Protein AF-0000000086674683 (afdb_homodimer)

Solvent-accessible surface area (backbone atoms only — not comparable to full-atom values): 15488 Å² total; per-residue (Å²): 130,66,51,52,55,68,57,45,57,50,47,49,48,49,47,50,22,43,60,22,30,40,93,62,49,74,68,52,43,55,50,49,39,50,54,53,22,63,44,37,29,70,66,28,45,34,37,31,79,44,41,87,90,54,66,68,76,31,44,34,34,68,53,42,28,55,54,61,67,66,51,67,68,75,32,75,36,40,40,70,50,70,48,71,44,49,30,77,50,84,41,36,37,34,40,42,32,26,38,40,28,24,48,96,84,43,74,43,64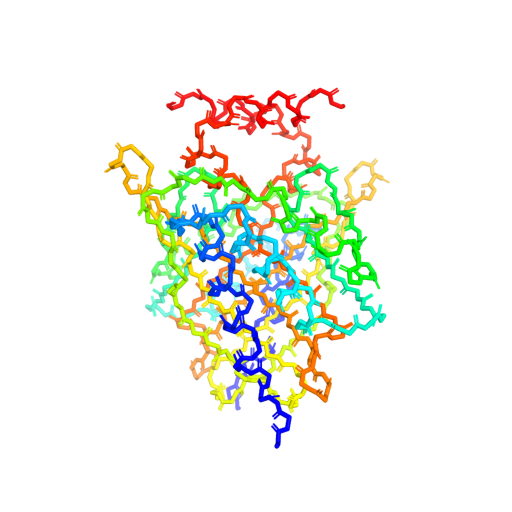,30,51,37,39,36,45,34,32,32,57,88,40,17,32,44,32,33,42,42,38,50,33,56,63,45,46,26,51,61,69,74,33,40,62,61,50,30,49,60,66,58,72,111,130,67,50,51,54,67,58,47,58,50,48,48,47,49,47,51,22,43,60,22,31,39,93,64,50,74,67,52,44,53,50,49,40,51,54,51,22,62,45,36,30,72,67,27,44,35,38,31,80,46,40,87,89,54,66,68,78,32,44,33,33,68,51,42,29,54,55,63,68,67,52,66,67,76,32,76,35,41,41,72,52,69,51,71,43,48,31,78,51,82,43,35,36,33,40,43,32,27,38,40,27,22,46,95,84,43,74,44,63,30,50,37,38,35,44,35,32,34,56,90,42,18,34,46,32,32,42,42,38,49,34,58,63,44,46,26,51,62,69,72,33,40,60,62,50,30,49,60,65,56,72,110

Secondary structure (DSSP, 8-state):
-PPPHHHHHHHHHHHHHHHHHS---HHHHHHHHHHHHTTB-SEEEEE-TT-TT----EEEHHHHHHHHHTS----SEEEEEEEEEEBSSTTEEEEEEEEEEEETTEEEEEEEEEEEEEETTEEEEEEEEE-HHHHHHHTT-HHHHHHHHH--/-PPPHHHHHHHHHHHHHHHHHS---HHHHHHHHHHHHTTB-SEEEEE-TT-TT----EEEHHHHHHHHHTS----SEEEEEEEEEEBSSTTEEEEEEEEEEEETTEEEEEEEEEEEEEETTEEEEEEEEE-HHHHHHHTT-HHHHHHHHH--

pLDDT: mean 95.68, std 5.22, range [59.53, 98.94]

Organism: NCBI:txid175570

Nearest PDB structures (foldseek):
  4j8t-assembly5_D-2  TM=8.341E-01  e=2.219E-06  Pseudomonas aeruginosa PAO1
  4j9a-assembly6_F  TM=7.757E-01  e=4.022E-06  Pseudomonas aeruginosa PAO1
  7f11-assembly1_B  TM=6.721E-01  e=6.580E-05  Aspergillus novofumigatus
  2bng-assembly1_B  TM=6.155E-01  e=5.187E-05  Mycobacterium tuberculosis H37Rv
  3dmc-assembly1_B  TM=5.875E-01  e=3.037E-05  Trichormus variabilis ATCC 29413

Radius of gyration: 19.88 Å; Cα contacts (8 Å, |Δi|>4): 624; chains: 2; bounding box: 47×60×45 Å

Sequence (304 aa):
MSRKPADVVRAVAAGVSNLVAGRLTAEQTEAQLDDLAALYAEHTDVRHPFAPLGDTPLRTRAELRRHFAGAPRGLDRFEPVGSVHETSDPEVVVFEFDYEGSAGGRPFTIPCVFVVRVRDGVIVESRDYTDHVAAARALGALGTLATALTAGMSRKPADVVRAVAAGVSNLVAGRLTAEQTEAQLDDLAALYAEHTDVRHPFAPLGDTPLRTRAELRRHFAGAPRGLDRFEPVGSVHETSDPEVVVFEFDYEGSAGGRPFTIPCVFVVRVRDGVIVESRDYTDHVAAARALGALGTLATALTAG

Structure (mmCIF, N/CA/C/O backbone):
data_AF-0000000086674683-model_v1
#
loop_
_entity.id
_entity.type
_entity.pdbx_description
1 polymer 'SnoaL-like domain-containing protein'
#
loop_
_atom_site.group_PDB
_atom_site.id
_atom_site.type_symbol
_atom_site.label_atom_id
_atom_site.label_alt_id
_atom_site.label_comp_id
_atom_site.label_asym_id
_atom_site.label_entity_id
_atom_site.label_seq_id
_atom_site.pdbx_PDB_ins_code
_atom_site.Cartn_x
_atom_site.Cartn_y
_atom_site.Cartn_z
_atom_site.occupancy
_atom_site.B_iso_or_equiv
_atom_site.auth_seq_id
_atom_site.auth_comp_id
_atom_site.auth_asym_id
_atom_site.auth_atom_id
_atom_site.pdbx_PDB_model_num
ATOM 1 N N . MET A 1 1 ? -21.812 15.453 17.062 1 60.41 1 MET A N 1
ATOM 2 C CA . MET A 1 1 ? -21.672 14.117 16.5 1 60.41 1 MET A CA 1
ATOM 3 C C . MET A 1 1 ? -20.234 13.852 16.078 1 60.41 1 MET A C 1
ATOM 5 O O . MET A 1 1 ? -19.547 14.742 15.578 1 60.41 1 MET A O 1
ATOM 9 N N . SER A 1 2 ? -19.766 12.641 16.578 1 81.56 2 SER A N 1
ATOM 10 C CA . SER A 1 2 ? -18.344 12.352 16.359 1 81.56 2 SER A CA 1
ATOM 11 C C . SER A 1 2 ? -18.031 12.273 14.867 1 81.56 2 SER A C 1
ATOM 13 O O . SER A 1 2 ? -18.906 11.969 14.055 1 81.56 2 SER A O 1
ATOM 15 N N . ARG A 1 3 ? -16.969 12.719 14.492 1 88.5 3 ARG A N 1
ATOM 16 C CA . ARG A 1 3 ? -16.531 12.711 13.102 1 88.5 3 ARG A CA 1
ATOM 17 C C . ARG A 1 3 ? -16.641 11.312 12.508 1 88.5 3 ARG A C 1
ATOM 19 O O . ARG A 1 3 ? -16.328 10.32 13.172 1 88.5 3 ARG A O 1
ATOM 26 N N . LYS A 1 4 ? -17.266 11.297 11.352 1 95 4 LYS A N 1
ATOM 27 C CA . LYS A 1 4 ? -17.281 10.047 10.602 1 95 4 LYS A CA 1
ATOM 28 C C . LYS A 1 4 ? -15.859 9.609 10.242 1 95 4 LYS A C 1
ATOM 30 O O . LYS A 1 4 ? -14.984 10.445 9.992 1 95 4 LYS A O 1
ATOM 35 N N . PRO A 1 5 ? -15.641 8.281 10.234 1 98.12 5 PRO A N 1
ATOM 36 C CA . PRO A 1 5 ? -14.305 7.77 9.938 1 98.12 5 PRO A CA 1
ATOM 37 C C . PRO A 1 5 ? -13.734 8.328 8.633 1 98.12 5 PRO A C 1
ATOM 39 O O . PRO A 1 5 ? -12.562 8.711 8.578 1 98.12 5 PRO A O 1
ATOM 42 N N . ALA A 1 6 ? -14.539 8.445 7.602 1 97.88 6 ALA A N 1
ATOM 43 C CA . ALA A 1 6 ? -14.07 8.961 6.316 1 97.88 6 ALA A CA 1
ATOM 44 C C . ALA A 1 6 ? -13.578 10.391 6.445 1 97.88 6 ALA A C 1
ATOM 46 O O . ALA A 1 6 ? -12.555 10.758 5.855 1 97.88 6 ALA A O 1
ATOM 47 N N . ASP A 1 7 ? -14.25 11.172 7.203 1 97.88 7 ASP A N 1
ATOM 48 C CA . ASP A 1 7 ? -13.859 12.562 7.398 1 97.88 7 ASP A CA 1
ATOM 49 C C . ASP A 1 7 ? -12.555 12.664 8.18 1 97.88 7 ASP A C 1
ATOM 51 O O . ASP A 1 7 ? -11.734 13.547 7.914 1 97.88 7 ASP A O 1
ATOM 55 N N . VAL A 1 8 ? -12.406 11.758 9.141 1 98.56 8 VAL A N 1
ATOM 56 C CA . VAL A 1 8 ? -11.211 11.773 9.977 1 98.56 8 VAL A CA 1
ATOM 57 C C . VAL A 1 8 ? -9.977 11.484 9.125 1 98.56 8 VAL A C 1
ATOM 59 O O . VAL A 1 8 ? -8.977 12.203 9.203 1 98.56 8 VAL A O 1
ATOM 62 N N . VAL A 1 9 ? -10.016 10.484 8.258 1 98.56 9 VAL A N 1
ATOM 63 C CA . VAL A 1 9 ? -8.844 10.109 7.477 1 98.56 9 VAL A CA 1
ATOM 64 C C . VAL A 1 9 ? -8.547 11.18 6.434 1 98.56 9 VAL A C 1
ATOM 66 O O . VAL A 1 9 ? -7.383 11.453 6.133 1 98.56 9 VAL A O 1
ATOM 69 N N . ARG A 1 10 ? -9.578 11.812 5.867 1 98.44 10 ARG A N 1
ATOM 70 C CA . ARG A 1 10 ? -9.359 12.922 4.941 1 98.44 10 ARG A CA 1
ATOM 71 C C . ARG A 1 10 ? -8.703 14.102 5.641 1 98.44 10 ARG A C 1
ATOM 73 O O . ARG A 1 10 ? -7.867 14.797 5.051 1 98.44 10 ARG A O 1
ATOM 80 N N . ALA A 1 11 ? -9.086 14.336 6.887 1 98.5 11 ALA A N 1
ATOM 81 C CA . ALA A 1 11 ? -8.523 15.438 7.664 1 98.5 11 ALA A CA 1
ATOM 82 C C . ALA A 1 11 ? -7.035 15.211 7.922 1 98.5 11 ALA A C 1
ATOM 84 O O . ALA A 1 11 ? -6.25 16.172 7.934 1 98.5 11 ALA A O 1
ATOM 85 N N . VAL A 1 12 ? -6.637 13.961 8.148 1 98.69 12 VAL A N 1
ATOM 86 C CA . VAL A 1 12 ? -5.223 13.664 8.344 1 98.69 12 VAL A CA 1
ATOM 87 C C . VAL A 1 12 ? -4.434 14.055 7.094 1 98.69 12 VAL A C 1
ATOM 89 O O . VAL A 1 12 ? -3.459 14.805 7.176 1 98.69 12 VAL A O 1
ATOM 92 N N . ALA A 1 13 ? -4.863 13.539 5.941 1 98.31 13 ALA A N 1
ATOM 93 C CA . ALA A 1 13 ? -4.148 13.797 4.695 1 98.31 13 ALA A CA 1
ATOM 94 C C . ALA A 1 13 ? -4.137 15.281 4.363 1 98.31 13 ALA A C 1
ATOM 96 O O . ALA A 1 13 ? -3.131 15.812 3.885 1 98.31 13 ALA A O 1
ATOM 97 N N . ALA A 1 14 ? -5.27 15.953 4.617 1 97.62 14 ALA A N 1
ATOM 98 C CA . ALA A 1 14 ? -5.359 17.391 4.379 1 97.62 14 ALA A CA 1
ATOM 99 C C . ALA A 1 14 ? -4.418 18.156 5.301 1 97.62 14 ALA A C 1
ATOM 101 O O . ALA A 1 14 ? -3.785 19.125 4.883 1 97.62 14 ALA A O 1
ATOM 102 N N . GLY A 1 15 ? -4.41 17.75 6.562 1 97.88 15 GLY A N 1
ATOM 103 C CA . GLY A 1 15 ? -3.508 18.391 7.508 1 97.88 15 GLY A CA 1
ATOM 104 C C . GLY A 1 15 ? -2.047 18.25 7.125 1 97.88 15 GLY A C 1
ATOM 105 O O . GLY A 1 15 ? -1.272 19.203 7.246 1 97.88 15 GLY A O 1
ATOM 106 N N . VAL A 1 16 ? -1.669 17.078 6.684 1 97.81 16 VAL A N 1
ATOM 107 C CA . VAL A 1 16 ? -0.306 16.844 6.215 1 97.81 16 VAL A CA 1
ATOM 108 C C . VAL A 1 16 ? -0.021 17.719 4.996 1 97.81 16 VAL A C 1
ATOM 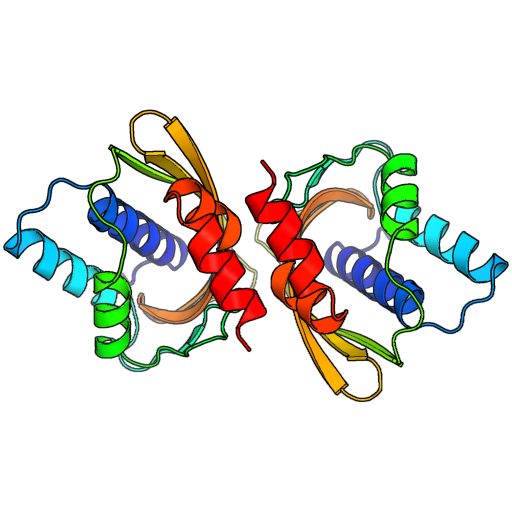110 O O . VAL A 1 16 ? 1.054 18.312 4.887 1 97.81 16 VAL A O 1
ATOM 113 N N . SER A 1 17 ? -0.958 17.766 4.086 1 96.94 17 SER A N 1
ATOM 114 C CA . SER A 1 17 ? -0.822 18.625 2.914 1 96.94 17 SER A CA 1
ATOM 115 C C . SER A 1 17 ? -0.555 20.062 3.318 1 96.94 17 SER A C 1
ATOM 117 O O . SER A 1 17 ? 0.342 20.719 2.771 1 96.94 17 SER A O 1
ATOM 119 N N . ASN A 1 18 ? -1.333 20.547 4.293 1 96.06 18 ASN A N 1
ATOM 120 C CA . ASN A 1 18 ? -1.159 21.922 4.777 1 96.06 18 ASN A CA 1
ATOM 121 C C . ASN A 1 18 ? 0.232 22.125 5.367 1 96.06 18 ASN A C 1
ATOM 123 O O . ASN A 1 18 ? 0.858 23.172 5.137 1 96.06 18 ASN A O 1
ATOM 127 N N . LEU A 1 19 ? 0.707 21.156 6.113 1 95.69 19 LEU A N 1
ATOM 128 C CA . LEU A 1 19 ? 2.031 21.234 6.715 1 95.69 19 LEU A CA 1
ATOM 129 C C . LEU A 1 19 ? 3.115 21.297 5.645 1 95.69 19 LEU A C 1
ATOM 131 O O . LEU A 1 19 ? 4.07 22.062 5.77 1 95.69 19 LEU A O 1
ATOM 135 N N . VAL A 1 20 ? 2.953 20.5 4.625 1 95.19 20 VAL A N 1
ATOM 136 C CA . VAL A 1 20 ? 3.998 20.281 3.631 1 95.19 20 VAL A CA 1
ATOM 137 C C . VAL A 1 20 ? 3.992 21.406 2.605 1 95.19 20 VAL A C 1
ATOM 139 O O . VAL A 1 20 ? 5.051 21.922 2.23 1 95.19 20 VAL A O 1
ATOM 142 N N . ALA A 1 21 ? 2.875 21.859 2.119 1 91.44 21 ALA A N 1
ATOM 143 C CA . ALA A 1 21 ? 2.785 22.828 1.03 1 91.44 21 ALA A CA 1
ATOM 144 C C . ALA A 1 21 ? 2.203 24.156 1.519 1 91.44 21 ALA A C 1
ATOM 146 O O . ALA A 1 21 ? 2.172 25.125 0.775 1 91.44 21 ALA A O 1
ATOM 147 N N . GLY A 1 22 ? 1.652 24.172 2.736 1 86.31 22 GLY A N 1
ATOM 148 C CA . GLY A 1 22 ? 1.075 25.406 3.23 1 86.31 22 GLY A CA 1
ATOM 149 C C . GLY A 1 22 ? 2.117 26.453 3.576 1 86.31 22 GLY A C 1
ATOM 150 O O . GLY A 1 22 ? 3.293 26.141 3.756 1 86.31 22 GLY A O 1
ATOM 151 N N . ARG A 1 23 ? 1.697 27.703 3.473 1 90 23 ARG A N 1
ATOM 152 C CA . ARG A 1 23 ? 2.518 28.812 3.928 1 90 23 ARG A CA 1
ATOM 153 C C . ARG A 1 23 ? 2.166 29.203 5.359 1 90 23 ARG A C 1
ATOM 155 O O . ARG A 1 23 ? 1.556 30.25 5.594 1 90 23 ARG A O 1
ATOM 162 N N . LEU A 1 24 ? 2.668 28.344 6.27 1 94.44 24 LEU A N 1
ATOM 163 C CA . LEU A 1 24 ? 2.312 28.516 7.672 1 94.44 24 LEU A CA 1
ATOM 164 C C . LEU A 1 24 ? 3.408 29.266 8.422 1 94.44 24 LEU A C 1
ATOM 166 O O . LEU A 1 24 ? 4.598 29.047 8.172 1 94.44 24 LEU A O 1
ATOM 170 N N . THR A 1 25 ? 2.955 30.141 9.281 1 95.81 25 THR A N 1
ATOM 171 C CA . THR A 1 25 ? 3.885 30.688 10.258 1 95.81 25 THR A CA 1
ATOM 172 C C . THR A 1 25 ? 4.301 29.625 11.273 1 95.81 25 THR A C 1
ATOM 174 O O . THR A 1 25 ? 3.711 28.547 11.32 1 95.81 25 THR A O 1
ATOM 177 N N . ALA A 1 26 ? 5.293 30 12.102 1 95.38 26 ALA A N 1
ATOM 178 C CA . ALA A 1 26 ? 5.723 29.078 13.148 1 95.38 26 ALA A CA 1
ATOM 179 C C . ALA A 1 26 ? 4.57 28.734 14.086 1 95.38 26 ALA A C 1
ATOM 181 O O . ALA A 1 26 ? 4.387 27.578 14.461 1 95.38 26 ALA A O 1
ATOM 182 N N . GLU A 1 27 ? 3.82 29.75 14.359 1 97.12 27 GLU A N 1
ATOM 183 C CA . GLU A 1 27 ? 2.688 29.547 15.266 1 97.12 27 GLU A CA 1
ATOM 184 C C . GLU A 1 27 ? 1.617 28.672 14.625 1 97.12 27 GLU A C 1
ATOM 186 O O . GLU A 1 27 ? 1.062 27.781 15.281 1 97.12 27 GLU A O 1
ATOM 191 N N . GLN A 1 28 ? 1.368 28.953 13.383 1 96.81 28 GLN A N 1
ATOM 192 C CA . GLN A 1 28 ? 0.376 28.172 12.656 1 96.81 28 GLN A CA 1
ATOM 193 C C . GLN A 1 28 ? 0.84 26.719 12.484 1 96.81 28 GLN A C 1
ATOM 195 O O . GLN A 1 28 ? 0.026 25.797 12.5 1 96.81 28 GLN A O 1
ATOM 200 N N . THR A 1 29 ? 2.119 26.547 12.305 1 97.19 29 THR A N 1
ATOM 201 C CA . THR A 1 29 ? 2.693 25.203 12.203 1 97.19 29 THR A CA 1
ATOM 202 C C . THR A 1 29 ? 2.469 24.422 13.492 1 97.19 29 THR A C 1
ATOM 204 O O . THR A 1 29 ? 2.016 23.281 13.453 1 97.19 29 THR A O 1
ATOM 207 N N . GLU A 1 30 ? 2.727 25.047 14.633 1 97.69 30 GLU A N 1
ATOM 208 C CA . GLU A 1 30 ? 2.523 24.391 15.922 1 97.69 30 GLU A CA 1
ATOM 209 C C . GLU A 1 30 ? 1.061 24.016 16.125 1 97.69 30 GLU A C 1
ATOM 211 O O . GLU A 1 30 ? 0.76 22.906 16.578 1 97.69 30 GLU A O 1
ATOM 216 N N . ALA A 1 31 ? 0.215 24.875 15.727 1 98.25 31 ALA A N 1
ATOM 217 C CA . ALA A 1 31 ? -1.215 24.594 15.844 1 98.25 31 ALA A CA 1
ATOM 218 C C . ALA A 1 31 ? -1.633 23.438 14.961 1 98.25 31 ALA A C 1
ATOM 220 O O . ALA A 1 31 ? -2.43 22.578 15.367 1 98.25 31 ALA A O 1
ATOM 221 N N . GLN A 1 32 ? -1.073 23.484 13.742 1 97.94 32 GLN A N 1
ATOM 222 C CA . GLN A 1 32 ? -1.378 22.406 12.805 1 97.94 32 GLN A CA 1
ATOM 223 C C . GLN A 1 32 ? -0.885 21.062 13.328 1 97.94 32 GLN A C 1
ATOM 225 O O . GLN A 1 32 ? -1.563 20.047 13.172 1 97.94 32 GLN A O 1
ATOM 230 N N . LEU A 1 33 ? 0.268 21.047 13.906 1 98.62 33 LEU A N 1
ATOM 231 C CA . LEU A 1 33 ? 0.808 19.828 14.484 1 98.62 33 LEU A CA 1
ATOM 232 C C . LEU A 1 33 ? -0.09 19.312 15.609 1 98.62 33 LEU A C 1
ATOM 234 O O . LEU A 1 33 ? -0.351 18.109 15.703 1 98.62 33 LEU A O 1
ATOM 238 N N . ASP A 1 34 ? -0.608 20.203 16.438 1 98.62 34 ASP A N 1
ATOM 239 C CA . ASP A 1 34 ? -1.521 19.828 17.516 1 98.62 34 ASP A CA 1
ATOM 240 C C . ASP A 1 34 ? -2.828 19.266 16.969 1 98.62 34 ASP A C 1
ATOM 242 O O . ASP A 1 34 ? -3.35 18.266 17.469 1 98.62 34 ASP A O 1
ATOM 246 N N . ASP A 1 35 ? -3.342 19.953 15.961 1 98.38 35 ASP A N 1
ATOM 247 C CA . ASP A 1 35 ? -4.586 19.516 15.336 1 98.38 35 ASP A CA 1
ATOM 248 C C . ASP A 1 35 ? -4.445 18.109 14.766 1 98.38 35 ASP A C 1
ATOM 250 O O . ASP A 1 35 ? -5.344 17.281 14.922 1 98.38 35 ASP A O 1
ATOM 254 N N . LEU A 1 36 ? -3.363 17.844 14.086 1 98.69 36 LEU A N 1
ATOM 255 C CA . LEU A 1 36 ? -3.123 16.531 13.508 1 98.69 36 LEU A CA 1
ATOM 256 C C . LEU A 1 36 ? -3.031 15.469 14.602 1 98.69 36 LEU A C 1
ATOM 258 O O . LEU A 1 36 ? -3.66 14.414 14.5 1 98.69 36 LEU A O 1
ATOM 262 N N . ALA A 1 37 ? -2.262 15.75 15.609 1 98.75 37 ALA A N 1
ATOM 263 C CA . ALA A 1 37 ? -2.123 14.805 16.719 1 98.75 37 ALA A CA 1
ATOM 264 C C . ALA A 1 37 ? -3.475 14.523 17.359 1 98.75 37 ALA A C 1
ATOM 266 O O . ALA A 1 37 ? -3.75 13.391 17.766 1 98.75 37 ALA A O 1
ATOM 267 N N . ALA A 1 38 ? -4.34 15.477 17.422 1 98.44 38 ALA A N 1
ATOM 268 C CA . ALA A 1 38 ? -5.629 15.375 18.094 1 98.44 38 ALA A CA 1
ATOM 269 C C . ALA A 1 38 ? -6.594 14.492 17.312 1 98.44 38 ALA A C 1
ATOM 271 O O . ALA A 1 38 ? -7.645 14.102 17.828 1 98.44 38 ALA A O 1
ATOM 272 N N . LEU A 1 39 ? -6.332 14.172 16.078 1 98.69 39 LEU A N 1
ATOM 273 C CA . LEU A 1 39 ? -7.156 13.273 15.281 1 98.69 39 LEU A CA 1
ATOM 274 C C . LEU A 1 39 ? -6.969 11.828 15.734 1 98.69 39 LEU A C 1
ATOM 276 O O . LEU A 1 39 ? -7.734 10.945 15.352 1 98.69 39 LEU A O 1
ATOM 280 N N . TYR A 1 40 ? -5.98 11.586 16.547 1 98.81 40 TYR A N 1
ATOM 281 C CA . TYR A 1 40 ? -5.668 10.242 17.047 1 98.81 40 TYR A CA 1
ATOM 282 C C . TYR A 1 40 ? -6.055 10.102 18.516 1 98.81 40 TYR A C 1
ATOM 284 O O . TYR A 1 40 ? -6.086 11.086 19.25 1 98.81 40 TYR A O 1
ATOM 292 N N . ALA A 1 41 ? -6.344 8.859 18.922 1 98.62 41 ALA A N 1
ATOM 293 C CA . ALA A 1 41 ? -6.609 8.547 20.328 1 98.62 41 ALA A CA 1
ATOM 294 C C . ALA A 1 41 ? -5.359 8.742 21.188 1 98.62 41 ALA A C 1
ATOM 296 O O . ALA A 1 41 ? -4.238 8.695 20.672 1 98.62 41 ALA A O 1
ATOM 297 N N . GLU A 1 42 ? -5.543 8.945 22.453 1 97.75 42 GLU A N 1
ATOM 298 C CA . GLU A 1 42 ? -4.418 9.07 23.375 1 97.75 42 GLU A CA 1
ATOM 299 C C . GLU A 1 42 ? -3.531 7.832 23.344 1 97.75 42 GLU A C 1
ATOM 301 O O . GLU A 1 42 ? -2.307 7.934 23.438 1 97.75 42 GLU A O 1
ATOM 306 N N . HIS A 1 43 ? -4.223 6.723 23.328 1 97.25 43 HIS A N 1
ATOM 307 C CA . HIS A 1 43 ? -3.562 5.453 23.047 1 97.25 43 HIS A CA 1
ATOM 308 C C . HIS A 1 43 ? -3.934 4.93 21.672 1 97.25 43 HIS A C 1
ATOM 310 O O . HIS A 1 43 ? -5.102 4.641 21.406 1 97.25 43 HIS A O 1
ATOM 316 N N . THR A 1 44 ? -3.023 4.945 20.812 1 98.38 44 THR A N 1
ATOM 317 C CA . THR A 1 44 ? -3.24 4.531 19.438 1 98.38 44 THR A CA 1
ATOM 318 C C . THR A 1 44 ? -2.137 3.584 18.984 1 98.38 44 THR A C 1
ATOM 320 O O . THR A 1 44 ? -1.294 3.17 19.781 1 98.38 44 THR A O 1
ATOM 323 N N . ASP A 1 45 ? -2.221 3.006 17.828 1 98.75 45 ASP A N 1
ATOM 324 C CA . ASP A 1 45 ? -1.223 2.168 17.172 1 98.75 45 ASP A CA 1
ATOM 325 C C . ASP A 1 45 ? -1.137 2.484 15.68 1 98.75 45 ASP A C 1
ATOM 327 O O . ASP A 1 45 ? -1.916 1.957 14.883 1 98.75 45 ASP A O 1
ATOM 331 N N . VAL A 1 46 ? -0.205 3.324 15.359 1 98.69 46 VAL A N 1
ATOM 332 C CA . VAL A 1 46 ? -0.008 3.74 13.969 1 98.69 46 VAL A CA 1
ATOM 333 C C . VAL A 1 46 ? 1.275 3.123 13.422 1 98.69 46 VAL A C 1
ATOM 335 O O . VAL A 1 46 ? 2.346 3.27 14.016 1 98.69 46 VAL A O 1
ATOM 338 N N . ARG A 1 47 ? 1.096 2.445 12.32 1 98.56 47 ARG A N 1
ATOM 339 C CA . ARG A 1 47 ? 2.197 1.721 11.695 1 98.56 47 ARG A CA 1
ATOM 340 C C . ARG A 1 47 ? 2.447 2.221 10.273 1 98.56 47 ARG A C 1
ATOM 342 O O . ARG A 1 47 ? 1.535 2.732 9.625 1 98.56 47 ARG A O 1
ATOM 349 N N . HIS A 1 48 ? 3.703 2.137 9.844 1 98.06 48 HIS A N 1
ATOM 350 C CA . HIS A 1 48 ? 4.137 2.379 8.477 1 98.06 48 HIS A CA 1
ATOM 351 C C . HIS A 1 48 ? 4.82 1.148 7.887 1 98.06 48 HIS A C 1
ATOM 353 O O . HIS A 1 48 ? 6.047 1.12 7.754 1 98.06 48 HIS A O 1
ATOM 359 N N . PRO A 1 49 ? 3.994 0.237 7.406 1 97.44 49 PRO A N 1
ATOM 360 C CA . PRO A 1 49 ? 4.527 -1.091 7.09 1 97.44 49 PRO A CA 1
ATOM 361 C C . PRO A 1 49 ? 5.562 -1.059 5.965 1 97.44 49 PRO A C 1
ATOM 363 O O . PRO A 1 49 ? 6.426 -1.937 5.895 1 97.44 49 PRO A O 1
ATOM 366 N N . PHE A 1 50 ? 5.555 -0.026 5.113 1 97.56 50 PHE A N 1
ATOM 367 C CA . PHE A 1 50 ? 6.449 0.012 3.961 1 97.56 50 PHE A CA 1
ATOM 368 C C . PHE A 1 50 ? 7.691 0.836 4.266 1 97.56 50 PHE A C 1
ATOM 370 O O . PHE A 1 50 ? 8.508 1.089 3.379 1 97.56 50 PHE A O 1
ATOM 377 N N . ALA A 1 51 ? 7.84 1.25 5.516 1 96.06 51 ALA A N 1
ATOM 378 C CA . ALA A 1 51 ? 9.039 2.006 5.867 1 96.06 51 ALA A CA 1
ATOM 379 C C . ALA A 1 51 ? 10.297 1.208 5.555 1 96.06 51 ALA A C 1
ATOM 381 O O . ALA A 1 51 ? 10.492 0.112 6.09 1 96.06 51 ALA A O 1
ATOM 382 N N . PRO A 1 52 ? 11.172 1.781 4.754 1 93.25 52 PRO A N 1
ATOM 383 C CA . PRO A 1 52 ? 12.273 0.989 4.195 1 93.25 52 PRO A CA 1
ATOM 384 C C . PRO A 1 52 ? 13.258 0.521 5.262 1 93.25 52 PRO A C 1
ATOM 386 O O . PRO A 1 52 ? 13.906 -0.514 5.094 1 93.25 52 PRO A O 1
ATOM 389 N N . LEU A 1 53 ? 13.406 1.251 6.285 1 89.94 53 LEU A N 1
ATOM 390 C CA . LEU A 1 53 ? 14.398 0.897 7.301 1 89.94 53 LEU A CA 1
ATOM 391 C C . LEU A 1 53 ? 13.727 0.283 8.523 1 89.94 53 LEU A C 1
ATOM 393 O O . LEU A 1 53 ? 14.367 0.086 9.555 1 89.94 53 LEU A O 1
ATOM 397 N N . GLY A 1 54 ? 12.438 -0.036 8.367 1 89.12 54 GLY A N 1
ATOM 398 C CA . GLY A 1 54 ? 11.695 -0.671 9.445 1 89.12 54 GLY A CA 1
ATOM 399 C C . GLY A 1 54 ? 10.609 0.21 10.016 1 89.12 54 GLY A C 1
ATOM 400 O O . GLY A 1 54 ? 10.75 1.434 10.062 1 89.12 54 GLY A O 1
ATOM 401 N N . ASP A 1 55 ? 9.641 -0.483 10.5 1 87.56 55 ASP A N 1
ATOM 402 C CA . ASP A 1 55 ? 8.484 0.182 11.094 1 87.56 55 ASP A CA 1
ATOM 403 C C . ASP A 1 55 ? 8.789 0.658 12.516 1 87.56 55 ASP A C 1
ATOM 405 O O . ASP A 1 55 ? 9.484 -0.026 13.266 1 87.56 55 ASP A O 1
ATOM 409 N N . THR A 1 56 ? 8.391 1.933 12.852 1 89.19 56 THR A N 1
ATOM 410 C CA . THR A 1 56 ? 8.406 2.469 14.211 1 89.19 56 THR A CA 1
ATOM 411 C C . THR A 1 56 ? 6.992 2.779 14.688 1 89.19 56 THR A C 1
ATOM 413 O O . THR A 1 56 ? 6.438 3.83 14.359 1 89.19 56 THR A O 1
ATOM 416 N N . PRO A 1 57 ? 6.488 1.892 15.469 1 97.62 57 PRO A N 1
ATOM 417 C CA . PRO A 1 57 ? 5.117 2.109 15.93 1 97.62 57 PRO A CA 1
ATOM 418 C C . PRO A 1 57 ? 4.953 3.412 16.703 1 97.62 57 PRO A C 1
ATOM 420 O O . PRO A 1 57 ? 5.816 3.768 17.516 1 97.62 57 PRO A O 1
ATOM 423 N N . LEU A 1 58 ? 3.891 4.145 16.406 1 98.56 58 LEU A N 1
ATOM 424 C CA . LEU A 1 58 ? 3.484 5.336 17.141 1 98.56 58 LEU A CA 1
ATOM 425 C C . LEU A 1 58 ? 2.266 5.047 18.016 1 98.56 58 LEU A C 1
ATOM 427 O O . LEU A 1 58 ? 1.218 4.637 17.5 1 98.56 58 LEU A O 1
ATOM 431 N N . ARG A 1 59 ? 2.404 5.301 19.312 1 98.56 59 ARG A N 1
ATOM 432 C CA . ARG A 1 59 ? 1.381 4.793 20.219 1 98.56 59 ARG A CA 1
ATOM 433 C C . ARG A 1 59 ? 0.726 5.93 21 1 98.56 59 ARG A C 1
ATOM 435 O O . ARG A 1 59 ? -0.269 5.719 21.688 1 98.56 59 ARG A O 1
ATOM 442 N N . THR A 1 60 ? 1.303 7.133 20.875 1 98.12 60 THR A N 1
ATOM 443 C CA . THR A 1 60 ? 0.776 8.273 21.609 1 98.12 60 THR A CA 1
ATOM 444 C C . THR A 1 60 ? 0.64 9.492 20.703 1 98.12 60 THR A C 1
ATOM 446 O O . THR A 1 60 ? 1.276 9.555 19.641 1 98.12 60 THR A O 1
ATOM 449 N N . ARG A 1 61 ? -0.136 10.469 21.188 1 98.25 61 ARG A N 1
ATOM 450 C CA . ARG A 1 61 ? -0.282 11.719 20.453 1 98.25 61 ARG A CA 1
ATOM 451 C C . ARG A 1 61 ? 1.041 12.477 20.375 1 98.25 61 ARG A C 1
ATOM 453 O O . ARG A 1 61 ? 1.333 13.141 19.391 1 98.25 61 ARG A O 1
ATOM 460 N N . ALA A 1 62 ? 1.79 12.375 21.453 1 97.88 62 ALA A N 1
ATOM 461 C CA . ALA A 1 62 ? 3.096 13.023 21.453 1 97.88 62 ALA A CA 1
ATOM 462 C C . ALA A 1 62 ? 4.004 12.438 20.375 1 97.88 62 ALA A C 1
ATOM 464 O O . ALA A 1 62 ? 4.703 13.172 19.672 1 97.88 62 ALA A O 1
ATOM 465 N N . GLU A 1 63 ? 4.051 11.141 20.266 1 98.38 63 GLU A N 1
ATOM 466 C CA . GLU A 1 63 ? 4.832 10.484 19.234 1 98.38 63 GLU A CA 1
ATOM 467 C C . GLU A 1 63 ? 4.344 10.875 17.844 1 98.38 63 GLU A C 1
ATOM 469 O O . GLU A 1 63 ? 5.148 11.102 16.938 1 98.38 63 GLU A O 1
ATOM 474 N N . LEU A 1 64 ? 3.027 10.961 17.672 1 98.56 64 LEU A N 1
ATOM 475 C CA . LEU A 1 64 ? 2.453 11.359 16.391 1 98.56 64 LEU A CA 1
ATOM 476 C C . LEU A 1 64 ? 2.811 12.805 16.062 1 98.56 64 LEU A C 1
ATOM 478 O O . LEU A 1 64 ? 3.162 13.117 14.922 1 98.56 64 LEU A O 1
ATOM 482 N N . ARG A 1 65 ? 2.719 13.617 17.047 1 98.38 65 ARG A N 1
ATOM 483 C CA . ARG A 1 65 ? 3.08 15.016 16.844 1 98.38 65 ARG A CA 1
ATOM 484 C C . ARG A 1 65 ? 4.52 15.141 16.344 1 98.38 65 ARG A C 1
ATOM 486 O O . ARG A 1 65 ? 4.797 15.898 15.414 1 98.38 65 ARG A O 1
ATOM 493 N N . ARG A 1 66 ? 5.453 14.422 16.969 1 97.69 66 ARG A N 1
ATOM 494 C CA . ARG A 1 66 ? 6.855 14.406 16.562 1 97.69 66 ARG A CA 1
ATOM 495 C C . ARG A 1 66 ? 7 13.875 15.133 1 97.69 66 ARG A C 1
ATOM 497 O O . ARG A 1 66 ? 7.793 14.398 14.352 1 97.69 66 ARG A O 1
ATOM 504 N N . HIS A 1 67 ? 6.305 12.883 14.852 1 97.31 67 HIS A N 1
ATOM 505 C CA . HIS A 1 67 ? 6.32 12.305 13.508 1 97.31 67 HIS A CA 1
ATOM 506 C C . HIS A 1 67 ? 5.914 13.336 12.461 1 97.31 67 HIS A C 1
ATOM 508 O O . HIS A 1 67 ? 6.613 13.516 11.461 1 97.31 67 HIS A O 1
ATOM 514 N N . PHE A 1 68 ? 4.773 14.016 12.68 1 97.88 68 PHE A N 1
ATOM 515 C CA . PHE A 1 68 ? 4.289 15.008 11.734 1 97.88 68 PHE A CA 1
ATOM 516 C C . PHE A 1 68 ? 5.266 16.172 11.617 1 97.88 68 PHE A C 1
ATOM 518 O O . PHE A 1 68 ? 5.414 16.766 10.555 1 97.88 68 PHE A O 1
ATOM 525 N N . ALA A 1 69 ? 5.941 16.484 12.688 1 97.12 69 ALA A N 1
ATOM 526 C CA . ALA A 1 69 ? 6.898 17.594 12.703 1 97.12 69 ALA A CA 1
ATOM 527 C C . ALA A 1 69 ? 8.07 17.312 11.758 1 97.12 69 ALA A C 1
ATOM 529 O O . ALA A 1 69 ? 8.742 18.234 11.305 1 97.12 69 ALA A O 1
ATOM 530 N N . GLY A 1 70 ? 8.328 16.078 11.492 1 94 70 GLY A N 1
ATOM 531 C CA . GLY A 1 70 ? 9.43 15.672 10.633 1 94 70 GLY A CA 1
ATOM 532 C C . GLY A 1 70 ? 9.078 15.719 9.156 1 94 70 GLY A C 1
ATOM 533 O O . GLY A 1 70 ? 9.93 15.461 8.305 1 94 70 GLY A O 1
ATOM 534 N N . ALA A 1 71 ? 7.863 16.047 8.805 1 92.94 71 ALA A N 1
ATOM 535 C CA . ALA A 1 71 ? 7.438 16.109 7.406 1 92.94 71 ALA A CA 1
ATOM 536 C C . ALA A 1 71 ? 8.227 17.172 6.645 1 92.94 71 ALA A C 1
ATOM 538 O O . ALA A 1 71 ? 8.57 18.219 7.203 1 92.94 71 ALA A O 1
ATOM 539 N N . PRO A 1 72 ? 8.484 16.828 5.371 1 88.75 72 PRO A N 1
ATOM 540 C CA . PRO A 1 72 ? 9.141 17.875 4.578 1 88.75 72 PRO A CA 1
ATOM 541 C C . PRO A 1 72 ? 8.312 19.156 4.492 1 88.75 72 PRO A C 1
ATOM 543 O O . PRO A 1 72 ? 7.102 19.125 4.711 1 88.75 72 PRO A O 1
ATOM 546 N N . ARG A 1 73 ? 9.008 20.266 4.176 1 88.06 73 ARG A N 1
ATOM 547 C CA . ARG A 1 73 ? 8.352 21.562 4.078 1 88.06 73 ARG A CA 1
ATOM 548 C C . ARG A 1 73 ? 8.742 22.266 2.785 1 88.06 73 ARG A C 1
ATOM 550 O O . ARG A 1 73 ? 9.797 22 2.217 1 88.06 73 ARG A O 1
ATOM 557 N N . GLY A 1 74 ? 7.793 23.109 2.393 1 82.75 74 GLY A N 1
ATOM 558 C CA . GLY A 1 74 ? 8.117 24.062 1.339 1 82.75 74 GLY A CA 1
ATOM 559 C C . GLY A 1 74 ? 7.93 23.5 -0.055 1 82.75 74 GLY A C 1
ATOM 560 O O . GLY A 1 74 ? 8.555 23.953 -1.01 1 82.75 74 GLY A O 1
ATOM 561 N N . LEU A 1 75 ? 7.195 22.391 -0.183 1 89.31 75 LEU A N 1
ATOM 562 C CA . LEU A 1 75 ? 6.812 21.938 -1.517 1 89.31 75 LEU A CA 1
ATOM 563 C C . LEU A 1 75 ? 5.801 22.891 -2.145 1 89.31 75 LEU A C 1
ATOM 565 O O . LEU A 1 75 ? 5.023 23.531 -1.437 1 89.31 75 LEU A O 1
ATOM 569 N N . ASP A 1 76 ? 5.805 23.062 -3.449 1 89.38 76 ASP A N 1
ATOM 570 C CA . ASP A 1 76 ? 4.922 23.969 -4.168 1 89.38 76 ASP A CA 1
ATOM 571 C C . ASP A 1 76 ? 3.467 23.516 -4.062 1 89.38 76 ASP A C 1
ATOM 573 O O . ASP A 1 76 ? 2.562 24.344 -3.936 1 89.38 76 ASP A O 1
ATOM 577 N N . ARG A 1 77 ? 3.318 22.297 -4.242 1 92.31 77 ARG A N 1
ATOM 578 C CA . ARG A 1 77 ? 2.01 21.656 -4.207 1 92.31 77 ARG A CA 1
ATOM 579 C C . ARG A 1 77 ? 2.094 20.281 -3.543 1 92.31 77 ARG A C 1
ATOM 581 O O . ARG A 1 77 ? 3.086 19.562 -3.699 1 92.31 77 ARG A O 1
ATOM 588 N N . PHE A 1 78 ? 1.106 20.016 -2.816 1 96.81 78 PHE A N 1
ATOM 589 C CA . PHE A 1 78 ? 0.996 18.719 -2.166 1 96.81 78 PHE A CA 1
ATOM 590 C C . PHE A 1 78 ? -0.441 18.438 -1.738 1 96.81 78 PHE A C 1
ATOM 592 O O . PHE A 1 78 ? -0.897 18.953 -0.715 1 96.81 78 PHE A O 1
ATOM 599 N N . GLU A 1 79 ? -1.216 17.641 -2.51 1 97.75 79 GLU A N 1
ATOM 600 C CA . GLU A 1 79 ? -2.643 17.453 -2.264 1 97.75 79 GLU A CA 1
ATOM 601 C C . GLU A 1 79 ? -3.035 15.984 -2.373 1 97.75 79 GLU A C 1
ATOM 603 O O . GLU A 1 79 ? -2.596 15.281 -3.289 1 97.75 79 GLU A O 1
ATOM 608 N N . PRO A 1 80 ? -3.783 15.602 -1.394 1 98.38 80 PRO A N 1
ATOM 609 C CA . PRO A 1 80 ? -4.297 14.234 -1.499 1 98.38 80 PRO A CA 1
ATOM 610 C C . PRO A 1 80 ? -5.461 14.117 -2.484 1 98.38 80 PRO A C 1
ATOM 612 O O . PRO A 1 80 ? -6.434 14.867 -2.389 1 98.38 80 PRO A O 1
ATOM 615 N N . VAL A 1 81 ? -5.344 13.242 -3.457 1 98.69 81 VAL A N 1
ATOM 616 C CA . VAL A 1 81 ? -6.383 12.984 -4.449 1 98.69 81 VAL A CA 1
ATOM 617 C C . VAL A 1 81 ? -6.711 11.492 -4.48 1 98.69 81 VAL A C 1
ATOM 619 O O . VAL A 1 81 ? -5.867 10.672 -4.84 1 98.69 81 VAL A O 1
ATOM 622 N N . GLY A 1 82 ? -7.891 11.125 -4.102 1 98.5 82 GLY A N 1
ATOM 623 C CA . GLY A 1 82 ? -8.281 9.727 -4.109 1 98.5 82 GLY A CA 1
ATOM 624 C C . GLY A 1 82 ? -9.641 9.484 -3.467 1 98.5 82 GLY A C 1
ATOM 625 O O . GLY A 1 82 ? -10.492 10.367 -3.461 1 98.5 82 GLY A O 1
ATOM 626 N N . SER A 1 83 ? -9.906 8.289 -3.008 1 98.19 83 SER A N 1
ATOM 627 C CA . SER A 1 83 ? -11.227 7.906 -2.516 1 98.19 83 SER A CA 1
ATOM 628 C C . SER A 1 83 ? -11.125 7.121 -1.213 1 98.19 83 SER A C 1
ATOM 630 O O . SER A 1 83 ? -10.164 6.375 -1.004 1 98.19 83 SER A O 1
ATOM 632 N N . VAL A 1 84 ? -12.141 7.32 -0.424 1 98.62 84 VAL A N 1
ATOM 633 C CA . VAL A 1 84 ? -12.281 6.52 0.79 1 98.62 84 VAL A CA 1
ATOM 634 C C . VAL A 1 84 ? -13.227 5.352 0.535 1 98.62 84 VAL A C 1
ATOM 636 O O . VAL A 1 84 ? -14.359 5.547 0.074 1 98.62 84 VAL A O 1
ATOM 639 N N . HIS A 1 85 ? -12.742 4.152 0.774 1 98.75 85 HIS A N 1
ATOM 640 C CA . HIS A 1 85 ? -13.578 2.955 0.789 1 98.75 85 HIS A CA 1
ATOM 641 C C . HIS A 1 85 ? -14.102 2.664 2.191 1 98.75 85 HIS A C 1
ATOM 643 O O . HIS A 1 85 ? -13.328 2.285 3.078 1 98.75 85 HIS A O 1
ATOM 649 N N . GLU A 1 86 ? -15.375 2.846 2.33 1 98.5 86 GLU A N 1
ATOM 650 C CA . GLU A 1 86 ? -15.984 2.357 3.562 1 98.5 86 GLU A CA 1
ATOM 651 C C . GLU A 1 86 ? -16.078 0.835 3.566 1 98.5 86 GLU A C 1
ATOM 653 O O . GLU A 1 86 ? -16.359 0.223 2.533 1 98.5 86 GLU A O 1
ATOM 658 N N . THR A 1 87 ? -15.836 0.244 4.781 1 98.31 87 THR A N 1
ATOM 659 C CA . THR A 1 87 ? -15.867 -1.212 4.855 1 98.31 87 THR A CA 1
ATOM 660 C C . THR A 1 87 ? -17.125 -1.687 5.574 1 98.31 87 THR A C 1
ATOM 662 O O . THR A 1 87 ? -17.922 -0.872 6.047 1 98.31 87 THR A O 1
ATOM 665 N N . SER A 1 88 ? -17.266 -3.016 5.605 1 96.56 88 SER A N 1
ATOM 666 C CA . SER A 1 88 ? -18.406 -3.598 6.316 1 96.56 88 SER A CA 1
ATOM 667 C C . SER A 1 88 ? -18.266 -3.414 7.824 1 96.56 88 SER A C 1
ATOM 669 O O . SER A 1 88 ? -19.25 -3.537 8.562 1 96.56 88 SER A O 1
ATOM 671 N N . ASP A 1 89 ? -17.078 -3.305 8.312 1 96.94 89 ASP A N 1
ATOM 672 C CA . ASP A 1 89 ? -16.844 -2.816 9.664 1 96.94 89 ASP A CA 1
ATOM 673 C C . ASP A 1 89 ? -16.922 -1.293 9.719 1 96.94 89 ASP A C 1
ATOM 675 O O . ASP A 1 89 ? -16.047 -0.603 9.203 1 96.94 89 ASP A O 1
ATOM 679 N N . PRO A 1 90 ? -17.938 -0.777 10.336 1 96.31 90 PRO A N 1
ATOM 680 C CA . PRO A 1 90 ? -18.156 0.671 10.273 1 96.31 90 PRO A CA 1
ATOM 681 C C . PRO A 1 90 ? -17.016 1.46 10.922 1 96.31 90 PRO A C 1
ATOM 683 O O . PRO A 1 90 ? -16.906 2.672 10.719 1 96.31 90 PRO A O 1
ATOM 686 N N . GLU A 1 91 ? -16.172 0.783 11.672 1 97.62 91 GLU A N 1
ATOM 687 C CA . GLU A 1 91 ? -15.055 1.479 12.312 1 97.62 91 GLU A CA 1
ATOM 688 C C . GLU A 1 91 ? -13.828 1.501 11.406 1 97.62 91 GLU A C 1
ATOM 690 O O . GLU A 1 91 ? -12.859 2.221 11.672 1 97.62 91 GLU A O 1
ATOM 695 N N . VAL A 1 92 ? -13.828 0.729 10.352 1 98.62 92 VAL A N 1
ATOM 696 C CA . VAL A 1 92 ? -12.648 0.614 9.508 1 98.62 92 VAL A CA 1
ATOM 697 C C . VAL A 1 92 ? -12.922 1.231 8.141 1 98.62 92 VAL A C 1
ATOM 699 O O . VAL A 1 92 ? -13.914 0.898 7.488 1 98.62 92 VAL A O 1
ATOM 702 N N . VAL A 1 93 ? -12.055 2.16 7.715 1 98.75 93 VAL A N 1
ATOM 703 C CA . VAL A 1 93 ? -12.102 2.725 6.371 1 98.75 93 VAL A CA 1
ATOM 704 C C . VAL A 1 93 ? -10.734 2.588 5.707 1 98.75 93 VAL A C 1
ATOM 706 O O . VAL A 1 93 ? -9.711 2.486 6.391 1 98.75 93 VAL A O 1
ATOM 709 N N . VAL A 1 94 ? -10.75 2.52 4.406 1 98.94 94 VAL A N 1
ATOM 710 C CA . VAL A 1 94 ? -9.539 2.498 3.594 1 98.94 94 VAL A CA 1
ATOM 711 C C . VAL A 1 94 ? -9.484 3.734 2.701 1 98.94 94 VAL A C 1
ATOM 713 O O . VAL A 1 94 ? -10.383 3.953 1.882 1 98.94 94 VAL A O 1
ATOM 716 N N . PHE A 1 95 ? -8.547 4.613 2.938 1 98.94 95 PHE A N 1
ATOM 717 C CA . PHE A 1 95 ? -8.32 5.77 2.078 1 98.94 95 PHE A CA 1
ATOM 718 C C . PHE A 1 95 ? -7.234 5.484 1.052 1 98.94 95 PHE A C 1
ATOM 720 O O . PHE A 1 95 ? -6.062 5.336 1.406 1 98.94 95 PHE A O 1
ATOM 727 N N . GLU A 1 96 ? -7.613 5.246 -0.157 1 98.94 96 GLU A N 1
ATOM 728 C CA . GLU A 1 96 ? -6.715 5.066 -1.293 1 98.94 96 GLU A CA 1
ATOM 729 C C . GLU A 1 96 ? -6.547 6.367 -2.076 1 98.94 96 GLU A C 1
ATOM 731 O O . GLU A 1 96 ? -7.504 6.855 -2.686 1 98.94 96 GLU A O 1
ATOM 736 N N . PHE A 1 97 ? -5.25 6.902 -2.051 1 98.75 97 PHE A N 1
ATOM 737 C CA . PHE A 1 97 ? -5.066 8.227 -2.635 1 98.75 97 PHE A CA 1
ATOM 738 C C . PHE A 1 97 ? -3.623 8.43 -3.078 1 98.75 97 PHE A C 1
ATOM 740 O O . PHE A 1 97 ? -2.754 7.609 -2.771 1 98.75 97 PHE A O 1
ATOM 747 N N . ASP A 1 98 ? -3.416 9.438 -3.881 1 98.44 98 ASP A N 1
ATOM 748 C CA . ASP A 1 98 ? -2.102 9.961 -4.242 1 98.44 98 ASP A CA 1
ATOM 749 C C . ASP A 1 98 ? -1.869 11.336 -3.619 1 98.44 98 ASP A C 1
ATOM 751 O O . ASP A 1 98 ? -2.744 12.195 -3.668 1 98.44 98 ASP A O 1
ATOM 755 N N . TYR A 1 99 ? -0.735 11.492 -2.975 1 97.81 99 TYR A N 1
ATOM 756 C CA . TYR A 1 99 ? -0.29 12.875 -2.867 1 97.81 99 TYR A CA 1
ATOM 757 C C . TYR A 1 99 ? 0.225 13.391 -4.207 1 97.81 99 TYR A C 1
ATOM 759 O O . TYR A 1 99 ? 1.188 12.852 -4.758 1 97.81 99 TYR A O 1
ATOM 767 N N . GLU A 1 100 ? -0.429 14.305 -4.75 1 97.94 100 GLU A N 1
ATOM 768 C CA . GLU A 1 100 ? 0.026 15 -5.953 1 97.94 100 GLU A CA 1
ATOM 769 C C . GLU A 1 100 ? 0.718 16.312 -5.598 1 97.94 100 GLU A C 1
ATOM 771 O O . GLU A 1 100 ? 0.166 17.141 -4.863 1 97.94 100 GLU A O 1
ATOM 776 N N . GLY A 1 101 ? 1.916 16.406 -6.074 1 96.75 101 GLY A N 1
ATOM 777 C CA . GLY A 1 101 ? 2.666 17.609 -5.719 1 96.75 101 GLY A CA 1
ATOM 778 C C . GLY A 1 101 ? 3.676 18.016 -6.773 1 96.75 101 GLY A C 1
ATOM 779 O O . GLY A 1 101 ? 3.658 17.484 -7.891 1 96.75 101 GLY A O 1
ATOM 780 N N . SER A 1 102 ? 4.363 19.031 -6.434 1 95.44 102 SER A N 1
ATOM 781 C CA . SER A 1 102 ? 5.477 19.5 -7.254 1 95.44 102 SER A CA 1
ATOM 782 C C . SER A 1 102 ? 6.598 20.062 -6.391 1 95.44 102 SER A C 1
ATOM 784 O O . SER A 1 102 ? 6.348 20.625 -5.32 1 95.44 102 SER A O 1
ATOM 786 N N . ALA A 1 103 ? 7.77 19.766 -6.812 1 87.69 103 ALA A N 1
ATOM 787 C CA . ALA A 1 103 ? 8.984 20.328 -6.238 1 87.69 103 ALA A CA 1
ATOM 788 C C . ALA A 1 103 ? 9.844 21 -7.312 1 87.69 103 ALA A C 1
ATOM 790 O O . ALA A 1 103 ? 10.234 20.344 -8.289 1 87.69 103 ALA A O 1
ATOM 791 N N . GLY A 1 104 ? 10.148 22.266 -7.125 1 85.81 104 GLY A N 1
ATOM 792 C CA . GLY A 1 104 ? 10.891 22.984 -8.141 1 85.81 104 GLY A CA 1
ATOM 793 C C . GLY A 1 104 ? 10.195 23 -9.492 1 85.81 104 GLY A C 1
ATOM 794 O O . GLY A 1 104 ? 10.844 22.828 -10.531 1 85.81 104 GLY A O 1
ATOM 795 N N . GLY A 1 105 ? 8.93 22.969 -9.422 1 88.38 105 GLY A N 1
ATOM 796 C CA . GLY A 1 105 ? 8.148 23.016 -10.648 1 88.38 105 GLY A CA 1
ATOM 797 C C . GLY A 1 105 ? 7.949 21.656 -11.273 1 88.38 105 GLY A C 1
ATOM 798 O O . GLY A 1 105 ? 7.215 21.516 -12.258 1 88.38 105 GLY A O 1
ATOM 799 N N . ARG A 1 106 ? 8.602 20.625 -10.844 1 92.62 106 ARG A N 1
ATOM 800 C CA . ARG A 1 106 ? 8.461 19.281 -11.391 1 92.62 106 ARG A CA 1
ATOM 801 C C . ARG A 1 106 ? 7.371 18.5 -10.664 1 92.62 106 ARG A C 1
ATOM 803 O O . ARG A 1 106 ? 7.422 18.344 -9.445 1 92.62 106 ARG A O 1
ATOM 810 N N . PRO A 1 107 ? 6.422 18.062 -11.391 1 96.56 107 PRO A N 1
ATOM 811 C CA . PRO A 1 107 ? 5.328 17.312 -10.758 1 96.56 107 PRO A CA 1
ATOM 812 C C . PRO A 1 107 ? 5.742 15.914 -10.32 1 96.56 107 PRO A C 1
ATOM 814 O O . PRO A 1 107 ? 6.637 15.32 -10.914 1 96.56 107 PRO A O 1
ATOM 817 N N . PHE A 1 108 ? 5.145 15.477 -9.258 1 95.94 108 PHE A N 1
ATOM 818 C CA . PHE A 1 108 ? 5.328 14.109 -8.797 1 95.94 108 PHE A CA 1
ATOM 819 C C . PHE A 1 108 ? 4.051 13.578 -8.156 1 95.94 108 PHE A C 1
ATOM 821 O O . PHE A 1 108 ? 3.129 14.344 -7.863 1 95.94 108 PHE A O 1
ATOM 828 N N . THR A 1 109 ? 3.963 12.297 -8.039 1 96.88 109 THR A N 1
ATOM 829 C CA . THR A 1 109 ? 2.893 11.602 -7.336 1 96.88 109 THR A CA 1
ATOM 830 C C . THR A 1 109 ? 3.467 10.586 -6.348 1 96.88 109 THR A C 1
ATOM 832 O O . THR A 1 109 ? 4.434 9.891 -6.66 1 96.88 109 THR A O 1
ATOM 835 N N . ILE A 1 110 ? 2.916 10.562 -5.16 1 97.19 110 ILE A N 1
ATOM 836 C CA . ILE A 1 110 ? 3.238 9.562 -4.148 1 97.19 110 ILE A CA 1
ATOM 837 C C . ILE A 1 110 ? 1.987 8.758 -3.797 1 97.19 110 ILE A C 1
ATOM 839 O O . ILE A 1 110 ? 1.118 9.242 -3.068 1 97.19 110 ILE A O 1
ATOM 843 N N . PRO A 1 111 ? 1.874 7.59 -4.309 1 98.31 111 PRO A N 1
ATOM 844 C CA . PRO A 1 111 ? 0.697 6.781 -3.986 1 98.31 111 PRO A CA 1
ATOM 845 C C . PRO A 1 111 ? 0.692 6.297 -2.539 1 98.31 111 PRO A C 1
ATOM 847 O O . PRO A 1 111 ? 1.753 6.016 -1.975 1 98.31 111 PRO A O 1
ATOM 850 N N . CYS A 1 112 ? -0.533 6.18 -1.93 1 98.62 112 CY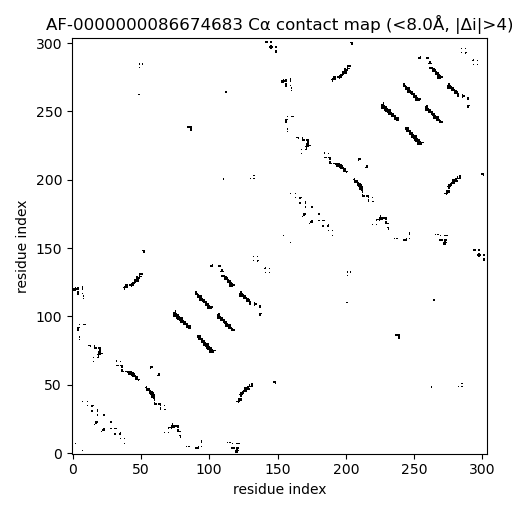S A N 1
ATOM 851 C CA . CYS A 1 112 ? -0.754 5.82 -0.533 1 98.62 112 CYS A CA 1
ATOM 852 C C . CYS A 1 112 ? -2.021 4.988 -0.378 1 98.62 112 CYS A C 1
ATOM 854 O O . CYS A 1 112 ? -2.949 5.105 -1.182 1 98.62 112 CYS A O 1
ATOM 856 N N . VAL A 1 113 ? -2.049 4.18 0.604 1 98.88 113 VAL A N 1
ATOM 857 C CA . VAL A 1 113 ? -3.248 3.533 1.126 1 98.88 113 VAL A CA 1
ATOM 858 C C . VAL A 1 113 ? -3.225 3.559 2.652 1 98.88 113 VAL A C 1
ATOM 860 O O . VAL A 1 113 ? -2.293 3.041 3.273 1 98.88 113 VAL A O 1
ATOM 863 N N . PHE A 1 114 ? -4.188 4.16 3.285 1 98.88 114 PHE A N 1
ATOM 864 C CA . PHE A 1 114 ? -4.355 4.145 4.734 1 98.88 114 PHE A CA 1
ATOM 865 C C . PHE A 1 114 ? -5.5 3.223 5.137 1 98.88 114 PHE A C 1
ATOM 867 O O . PHE A 1 114 ? -6.625 3.381 4.66 1 98.88 114 PHE A O 1
ATOM 874 N N . VAL A 1 115 ? -5.254 2.211 5.898 1 98.94 115 VAL A N 1
ATOM 875 C CA . VAL A 1 115 ? -6.273 1.392 6.547 1 98.94 115 VAL A CA 1
ATOM 876 C C . VAL A 1 115 ? -6.438 1.825 8 1 98.94 115 VAL A C 1
ATOM 878 O O . VAL A 1 115 ? -5.543 1.612 8.82 1 98.94 115 VAL A O 1
ATOM 881 N N . VAL A 1 116 ? -7.617 2.342 8.328 1 98.88 116 VAL A N 1
ATOM 882 C CA . VAL A 1 116 ? -7.719 3.115 9.555 1 98.88 116 VAL A CA 1
ATOM 883 C C . VAL A 1 116 ? -8.961 2.684 10.336 1 98.88 116 VAL A C 1
ATOM 885 O O . VAL A 1 116 ? -10.039 2.516 9.758 1 98.88 116 VAL A O 1
ATOM 888 N N . ARG A 1 117 ? -8.734 2.441 11.586 1 98.88 117 ARG A N 1
ATOM 889 C CA . ARG A 1 117 ? -9.844 2.234 12.516 1 98.88 117 ARG A CA 1
ATOM 890 C C . ARG A 1 117 ? -10.125 3.5 13.32 1 98.88 117 ARG A C 1
ATOM 892 O O . ARG A 1 117 ? -9.227 4.051 13.953 1 98.88 117 ARG A O 1
ATOM 899 N N . VAL A 1 118 ? -11.312 3.963 13.305 1 98.81 118 VAL A N 1
ATOM 900 C CA . VAL A 1 118 ? -11.75 5.168 14 1 98.81 118 VAL A CA 1
ATOM 901 C C . VAL A 1 118 ? -12.836 4.816 15.016 1 98.81 118 VAL A C 1
ATOM 903 O O . VAL A 1 118 ? -13.797 4.117 14.688 1 98.81 118 VAL A O 1
ATOM 90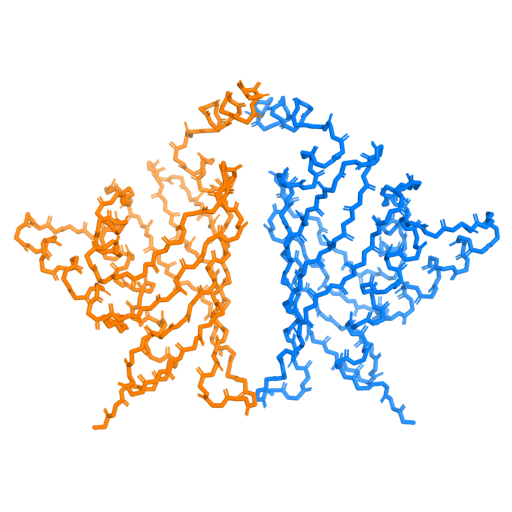6 N N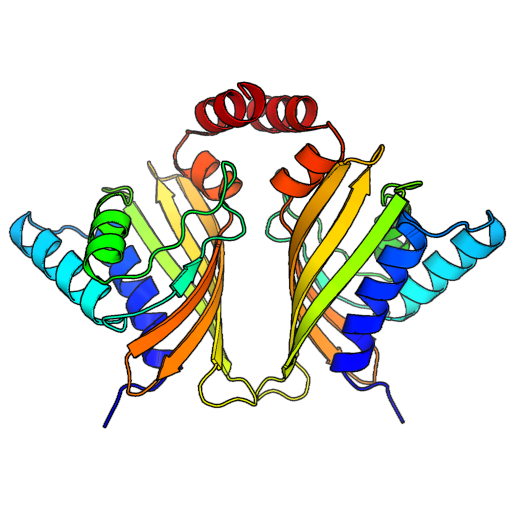 . ARG A 1 119 ? -12.625 5.211 16.234 1 98.19 119 ARG A N 1
ATOM 907 C CA . ARG A 1 119 ? -13.617 5.094 17.297 1 98.19 119 ARG A CA 1
ATOM 908 C C . ARG A 1 119 ? -13.867 6.441 17.969 1 98.19 119 ARG A C 1
ATOM 910 O O . ARG A 1 119 ? -12.922 7.141 18.344 1 98.19 119 ARG A O 1
ATOM 917 N N . ASP A 1 120 ? -15.148 6.809 18.016 1 96.81 120 ASP A N 1
ATOM 918 C CA . ASP A 1 120 ? -15.562 8.055 18.656 1 96.81 120 ASP A CA 1
ATOM 919 C C . ASP A 1 120 ? -14.836 9.25 18.031 1 96.81 120 ASP A C 1
ATOM 921 O O . ASP A 1 120 ? -14.352 10.125 18.75 1 96.81 120 ASP A O 1
ATOM 925 N N . GLY A 1 121 ? -14.594 9.133 16.781 1 97.88 121 GLY A N 1
ATOM 926 C CA . GLY A 1 121 ? -14.125 10.273 16 1 97.88 121 GLY A CA 1
ATOM 927 C C . GLY A 1 121 ? -12.617 10.406 16 1 97.88 121 GLY A C 1
ATOM 928 O O . GLY A 1 121 ? -12.07 11.367 15.445 1 97.88 121 GLY A O 1
ATOM 929 N N . VAL A 1 122 ? -11.898 9.43 16.609 1 98.56 122 VAL A N 1
ATOM 930 C CA . VAL A 1 122 ? -10.438 9.492 16.625 1 98.56 122 VAL A CA 1
ATOM 931 C C . VAL A 1 122 ? -9.859 8.164 16.125 1 98.56 122 VAL A C 1
ATOM 933 O O . VAL A 1 122 ? -10.5 7.117 16.25 1 98.56 122 VAL A O 1
ATOM 936 N N . ILE A 1 123 ? -8.719 8.227 15.594 1 98.88 123 ILE A N 1
ATOM 937 C CA . ILE A 1 123 ? -8.039 7.051 15.062 1 98.88 123 ILE A CA 1
ATOM 938 C C . ILE A 1 123 ? -7.445 6.238 16.203 1 98.88 123 ILE A C 1
ATOM 940 O O . ILE A 1 123 ? -6.621 6.746 16.969 1 98.88 123 ILE A O 1
ATOM 944 N N . VAL A 1 124 ? -7.832 4.988 16.297 1 98.81 124 VAL A N 1
ATOM 945 C CA . VAL A 1 124 ? -7.316 4.133 17.359 1 98.81 124 VAL A CA 1
ATOM 946 C C . VAL A 1 124 ? -6.277 3.17 16.781 1 98.81 124 VAL A C 1
ATOM 948 O O . VAL A 1 124 ? -5.496 2.572 17.531 1 98.81 124 VAL A O 1
ATOM 951 N N . GLU A 1 125 ? -6.297 2.967 15.492 1 98.81 125 GLU A N 1
ATOM 952 C CA . GLU A 1 125 ? -5.332 2.146 14.766 1 98.81 125 GLU A CA 1
ATOM 953 C C . GLU A 1 125 ? -5.203 2.6 13.32 1 98.81 125 GLU A C 1
ATOM 955 O O . GLU A 1 125 ? -6.199 2.949 12.68 1 98.81 125 GLU A O 1
ATOM 960 N N . SER A 1 126 ? -4.004 2.592 12.867 1 98.75 126 SER A N 1
ATOM 961 C CA . SER A 1 126 ? -3.789 2.918 11.461 1 98.75 126 SER A CA 1
ATOM 962 C C . SER A 1 126 ? -2.592 2.16 10.898 1 98.75 126 SER A C 1
ATOM 964 O O . SER A 1 126 ? -1.576 1.997 11.578 1 98.75 126 SER A O 1
ATOM 966 N N . ARG A 1 127 ? -2.717 1.634 9.758 1 98.75 127 ARG A N 1
ATOM 967 C CA . ARG A 1 127 ? -1.611 1.191 8.914 1 98.75 127 ARG A CA 1
ATOM 968 C C . ARG A 1 127 ? -1.504 2.049 7.66 1 98.75 127 ARG A C 1
ATOM 970 O O . ARG A 1 127 ? -2.379 2.004 6.793 1 98.75 127 ARG A O 1
ATOM 977 N N . ASP A 1 128 ? -0.434 2.846 7.613 1 98.56 128 ASP A N 1
ATOM 978 C CA . ASP A 1 128 ? -0.227 3.822 6.547 1 98.56 128 ASP A CA 1
ATOM 979 C C . ASP A 1 128 ? 0.799 3.318 5.535 1 98.56 128 ASP A C 1
ATOM 981 O O . ASP A 1 128 ? 2.006 3.424 5.762 1 98.56 128 ASP A O 1
ATOM 985 N N . TYR A 1 129 ? 0.317 2.832 4.422 1 98.44 129 TYR A N 1
ATOM 986 C CA . TYR A 1 129 ? 1.155 2.365 3.322 1 98.44 129 TYR A CA 1
ATOM 987 C C . TYR A 1 129 ? 1.495 3.506 2.371 1 98.44 129 TYR A C 1
ATOM 989 O O . TYR A 1 129 ? 0.621 4.02 1.669 1 98.44 129 TYR A O 1
ATOM 997 N N . THR A 1 130 ? 2.695 3.924 2.369 1 97.88 130 THR A N 1
ATOM 998 C CA . THR A 1 130 ? 3.17 5.012 1.524 1 97.88 130 THR A CA 1
ATOM 999 C C . THR A 1 130 ? 4.336 4.555 0.651 1 97.88 130 THR A C 1
ATOM 1001 O O . THR A 1 130 ? 5.133 3.711 1.065 1 97.88 130 THR A O 1
ATOM 1004 N N . ASP A 1 131 ? 4.445 5.074 -0.535 1 97.56 131 ASP A N 1
ATOM 1005 C CA . ASP A 1 131 ? 5.566 4.789 -1.427 1 97.56 131 ASP A CA 1
ATOM 1006 C C . ASP A 1 131 ? 6.793 5.609 -1.044 1 97.56 131 ASP A C 1
ATOM 1008 O O . ASP A 1 131 ? 6.98 6.723 -1.54 1 97.56 131 ASP A O 1
ATOM 1012 N N . HIS A 1 132 ? 7.676 5.016 -0.315 1 96.12 132 HIS A N 1
ATOM 1013 C CA . HIS A 1 132 ? 8.859 5.711 0.178 1 96.12 132 HIS A CA 1
ATOM 1014 C C . HIS A 1 132 ? 9.859 5.957 -0.944 1 96.12 132 HIS A C 1
ATOM 1016 O O . HIS A 1 132 ? 10.633 6.922 -0.896 1 96.12 132 HIS A O 1
ATOM 1022 N N . VAL A 1 133 ? 9.883 5.121 -1.935 1 96.31 133 VAL A N 1
ATOM 1023 C CA . VAL A 1 133 ? 10.766 5.316 -3.076 1 96.31 133 VAL A CA 1
ATOM 1024 C C . VAL A 1 133 ? 10.312 6.527 -3.887 1 96.31 133 VAL A C 1
ATOM 1026 O O . VAL A 1 133 ? 11.117 7.395 -4.227 1 96.31 133 VAL A O 1
ATOM 1029 N N . ALA A 1 134 ? 9.023 6.586 -4.191 1 95.94 134 ALA A N 1
ATOM 1030 C CA . ALA A 1 134 ? 8.484 7.742 -4.902 1 95.94 134 ALA A CA 1
ATOM 1031 C C . ALA A 1 134 ? 8.727 9.031 -4.117 1 95.94 134 ALA A C 1
ATOM 1033 O O . ALA A 1 134 ? 9.031 10.07 -4.703 1 95.94 134 ALA A O 1
ATOM 1034 N N . ALA A 1 135 ? 8.539 8.961 -2.777 1 95.25 135 ALA A N 1
ATOM 1035 C CA . ALA A 1 135 ? 8.781 10.133 -1.94 1 95.25 135 ALA A CA 1
ATOM 1036 C C . ALA A 1 135 ? 10.242 10.578 -2.033 1 95.25 135 ALA A C 1
ATOM 1038 O O . ALA A 1 135 ? 10.523 11.766 -2.195 1 95.25 135 ALA A O 1
ATOM 1039 N N . ALA A 1 136 ? 11.133 9.586 -1.905 1 94.94 136 ALA A N 1
ATOM 1040 C CA . ALA A 1 136 ? 12.547 9.898 -2.02 1 94.94 136 ALA A CA 1
ATOM 1041 C C . ALA A 1 136 ? 12.867 10.508 -3.383 1 94.94 136 ALA A C 1
ATOM 1043 O O . ALA A 1 136 ? 13.656 11.453 -3.48 1 94.94 136 ALA A O 1
ATOM 1044 N N . ARG A 1 137 ? 12.312 9.961 -4.418 1 93.94 137 ARG A N 1
ATOM 1045 C CA . ARG A 1 137 ? 12.508 10.477 -5.77 1 93.94 137 ARG A CA 1
ATOM 1046 C C . ARG A 1 137 ? 12.039 11.93 -5.875 1 93.94 137 ARG A C 1
ATOM 1048 O O . ARG A 1 137 ? 12.742 12.773 -6.422 1 93.94 137 ARG A O 1
ATOM 1055 N N . ALA A 1 138 ? 10.867 12.164 -5.363 1 92.31 138 ALA A N 1
ATOM 1056 C CA . ALA A 1 138 ? 10.273 13.492 -5.406 1 92.31 138 ALA A CA 1
ATOM 1057 C C . ALA A 1 138 ? 11.172 14.516 -4.703 1 92.31 138 ALA A C 1
ATOM 1059 O O . ALA A 1 138 ? 11.258 15.672 -5.129 1 92.31 138 ALA A O 1
ATOM 1060 N N . LEU A 1 139 ? 11.852 14.07 -3.662 1 91.25 139 LEU A N 1
ATOM 1061 C CA . LEU A 1 139 ? 12.633 14.977 -2.824 1 91.25 139 LEU A CA 1
ATOM 1062 C C . LEU A 1 139 ? 14.102 14.977 -3.244 1 91.25 139 LEU A C 1
ATOM 1064 O O . LEU A 1 139 ? 14.93 15.625 -2.602 1 91.25 139 LEU A O 1
ATOM 1068 N N . GLY A 1 140 ? 14.438 14.273 -4.309 1 91.5 140 GLY A N 1
ATOM 1069 C CA . GLY A 1 140 ? 15.82 14.188 -4.746 1 91.5 140 GLY A CA 1
ATOM 1070 C C . GLY A 1 140 ? 16.703 13.445 -3.77 1 91.5 140 GLY A C 1
ATOM 1071 O O . GLY A 1 140 ? 17.875 13.781 -3.607 1 91.5 140 GLY A O 1
ATOM 1072 N N . ALA A 1 141 ? 16.109 12.484 -3.096 1 93.75 141 ALA A N 1
ATOM 1073 C CA . ALA A 1 141 ? 16.828 11.805 -2.021 1 93.75 141 ALA A CA 1
ATOM 1074 C C . ALA A 1 141 ? 17.031 10.328 -2.34 1 93.75 141 ALA A C 1
ATOM 1076 O O . ALA A 1 141 ? 17.219 9.508 -1.436 1 93.75 141 ALA A O 1
ATOM 1077 N N . LEU A 1 142 ? 16.969 9.891 -3.607 1 95.19 142 LEU A N 1
ATOM 1078 C CA . LEU A 1 142 ? 17.109 8.492 -3.969 1 95.19 142 LEU A CA 1
ATOM 1079 C C . LEU A 1 142 ? 18.484 7.965 -3.596 1 95.19 142 LEU A C 1
ATOM 1081 O O . LEU A 1 142 ? 18.625 6.82 -3.164 1 95.19 142 LEU A O 1
ATOM 1085 N N . GLY A 1 143 ? 19.484 8.836 -3.842 1 95.5 143 GLY A N 1
ATOM 1086 C CA . GLY A 1 143 ? 20.828 8.422 -3.473 1 95.5 143 GLY A CA 1
ATOM 1087 C C . GLY A 1 143 ? 20.969 8.109 -1.996 1 95.5 143 GLY A C 1
ATOM 1088 O O . GLY A 1 143 ? 21.562 7.09 -1.627 1 95.5 143 GLY A O 1
ATOM 1089 N N . THR A 1 144 ? 20.469 9 -1.197 1 95.88 144 THR A N 1
ATOM 1090 C CA . THR A 1 144 ? 20.484 8.797 0.248 1 95.88 144 THR A CA 1
ATOM 1091 C C . THR A 1 144 ? 19.766 7.516 0.627 1 95.88 144 THR A C 1
ATOM 1093 O O . THR A 1 144 ? 20.25 6.738 1.454 1 95.88 144 THR A O 1
ATOM 1096 N N . LEU A 1 145 ? 18.578 7.277 0.022 1 95.62 145 LEU A N 1
ATOM 1097 C CA . LEU A 1 145 ? 17.812 6.062 0.292 1 95.62 145 LEU A CA 1
ATOM 1098 C C . LEU A 1 145 ? 18.594 4.824 -0.131 1 95.62 145 LEU A C 1
ATOM 1100 O O . LEU A 1 145 ? 18.688 3.85 0.622 1 95.62 145 LEU A O 1
ATOM 1104 N N . ALA A 1 146 ? 19.188 4.891 -1.294 1 96.12 146 ALA A N 1
ATOM 1105 C CA . ALA A 1 146 ? 19.969 3.762 -1.804 1 96.12 146 ALA A CA 1
ATOM 1106 C C . ALA A 1 146 ? 21.125 3.422 -0.864 1 96.12 146 ALA A C 1
ATOM 1108 O O . ALA A 1 146 ? 21.359 2.25 -0.566 1 96.12 146 ALA A O 1
ATOM 1109 N N . THR A 1 147 ? 21.781 4.426 -0.392 1 96.38 147 THR A N 1
ATOM 1110 C CA . THR A 1 147 ? 22.891 4.23 0.542 1 96.38 147 THR A CA 1
ATOM 1111 C C . THR A 1 147 ? 22.391 3.592 1.837 1 96.38 147 THR A C 1
ATOM 1113 O O . THR A 1 147 ? 23 2.646 2.34 1 96.38 147 THR A O 1
ATOM 1116 N N . ALA A 1 148 ? 21.297 4.047 2.318 1 95.25 148 ALA A N 1
ATOM 1117 C CA . ALA A 1 148 ? 20.734 3.523 3.564 1 95.25 148 ALA A CA 1
ATOM 1118 C C . ALA A 1 148 ? 20.328 2.061 3.412 1 95.25 148 ALA A C 1
ATOM 1120 O O . ALA A 1 148 ? 20.484 1.267 4.344 1 95.25 148 ALA A O 1
ATOM 1121 N N . LEU A 1 149 ? 19.766 1.743 2.24 1 93.94 149 LEU A N 1
ATOM 1122 C CA . LEU A 1 149 ? 19.281 0.387 1.989 1 93.94 149 LEU A CA 1
ATOM 1123 C C . LEU A 1 149 ? 20.453 -0.596 1.928 1 93.94 149 LEU A C 1
ATOM 1125 O O . LEU A 1 149 ? 20.297 -1.771 2.271 1 93.94 149 LEU A O 1
ATOM 1129 N N . THR A 1 150 ? 21.641 -0.112 1.598 1 92.88 150 THR A N 1
ATOM 1130 C CA . THR A 1 150 ? 22.75 -1.021 1.37 1 92.88 150 THR A CA 1
ATOM 1131 C C . THR A 1 150 ? 23.734 -0.977 2.541 1 92.88 150 THR A C 1
ATOM 1133 O O . THR A 1 150 ? 24.688 -1.75 2.584 1 92.88 150 THR A O 1
ATOM 1136 N N . ALA A 1 151 ? 23.672 0.006 3.434 1 86.56 151 ALA A N 1
ATOM 1137 C CA . ALA A 1 151 ? 24.547 0.145 4.59 1 86.56 151 ALA A CA 1
ATOM 1138 C C . ALA A 1 151 ? 24.25 -0.923 5.637 1 86.56 151 ALA A C 1
ATOM 1140 O O . ALA A 1 151 ? 25.094 -1.203 6.504 1 86.56 151 ALA A O 1
ATOM 1141 N N . GLY A 1 152 ? 23.25 -1.728 5.707 1 65.56 152 GLY A N 1
ATOM 1142 C CA . GLY A 1 152 ? 23 -2.713 6.746 1 65.56 152 GLY A CA 1
ATOM 1143 C C . GLY A 1 152 ? 23.344 -4.129 6.324 1 65.56 152 GLY A C 1
ATOM 1144 O O . GLY A 1 152 ? 23.484 -4.41 5.133 1 65.56 152 GLY A O 1
ATOM 1145 N N . MET B 1 1 ? -22.594 -20.359 -9.055 1 59.53 1 MET B N 1
ATOM 1146 C CA . MET B 1 1 ? -22.547 -19.016 -8.508 1 59.53 1 MET B CA 1
ATOM 1147 C C . MET B 1 1 ? -21.141 -18.438 -8.602 1 59.53 1 MET B C 1
ATOM 1149 O O . MET B 1 1 ? -20.156 -19.156 -8.406 1 59.53 1 MET B O 1
ATOM 1153 N N . SER B 1 2 ? -21.125 -17.172 -9.18 1 81.06 2 SER B N 1
ATOM 1154 C CA . SER B 1 2 ? -19.812 -16.594 -9.453 1 81.06 2 SER B CA 1
ATOM 1155 C C . SER B 1 2 ? -19.016 -16.391 -8.164 1 81.06 2 SER B C 1
ATOM 1157 O O . SER B 1 2 ? -19.594 -16.25 -7.086 1 81.06 2 SER B O 1
ATOM 1159 N N . ARG B 1 3 ? -17.812 -16.594 -8.203 1 88.5 3 ARG B N 1
ATOM 1160 C CA . ARG B 1 3 ? -16.938 -16.438 -7.051 1 88.5 3 ARG B CA 1
ATOM 1161 C C . ARG B 1 3 ? -17.125 -15.078 -6.398 1 88.5 3 ARG B C 1
ATOM 1163 O O . ARG B 1 3 ? -17.281 -14.07 -7.086 1 88.5 3 ARG B O 1
ATOM 1170 N N . LYS B 1 4 ? -17.312 -15.156 -5.109 1 94.88 4 LYS B N 1
ATOM 1171 C CA . LYS B 1 4 ? -17.328 -13.906 -4.352 1 94.88 4 LYS B CA 1
ATOM 1172 C C . LYS B 1 4 ? -16 -13.172 -4.48 1 94.88 4 LYS B C 1
ATOM 1174 O O . LYS B 1 4 ? -14.945 -13.789 -4.582 1 94.88 4 LYS B O 1
ATOM 1179 N N . PRO B 1 5 ? -16.078 -11.836 -4.512 1 98.06 5 PRO B N 1
ATOM 1180 C CA . PRO B 1 5 ? -14.859 -11.047 -4.672 1 98.06 5 PRO B CA 1
ATOM 1181 C C . PRO B 1 5 ? -13.773 -11.422 -3.66 1 98.06 5 PRO B C 1
ATOM 1183 O O . PRO B 1 5 ? -12.602 -11.539 -4.02 1 98.06 5 PRO B O 1
ATOM 1186 N N . ALA B 1 6 ? -14.133 -11.656 -2.41 1 97.81 6 ALA B N 1
ATOM 1187 C CA . ALA B 1 6 ? -13.156 -12.016 -1.381 1 97.81 6 ALA B CA 1
ATOM 1188 C C . ALA B 1 6 ? -12.445 -13.312 -1.729 1 97.81 6 ALA B C 1
ATOM 1190 O O . ALA B 1 6 ? -11.227 -13.438 -1.535 1 97.81 6 ALA B O 1
ATOM 1191 N N . ASP B 1 7 ? -13.148 -14.242 -2.238 1 97.81 7 ASP B N 1
ATOM 1192 C CA . ASP B 1 7 ? -12.57 -15.531 -2.609 1 97.81 7 ASP B CA 1
ATOM 1193 C C . ASP B 1 7 ? -11.617 -15.383 -3.793 1 97.81 7 ASP B C 1
ATOM 1195 O O . ASP B 1 7 ? -10.586 -16.062 -3.859 1 97.81 7 ASP B O 1
ATOM 1199 N N . VAL B 1 8 ? -11.992 -14.508 -4.707 1 98.56 8 VAL B N 1
ATOM 1200 C CA . VAL B 1 8 ? -11.18 -14.297 -5.902 1 98.56 8 VAL B CA 1
ATOM 1201 C C . VAL B 1 8 ? -9.82 -13.727 -5.508 1 98.56 8 VAL B C 1
ATOM 1203 O O . VAL B 1 8 ? -8.781 -14.219 -5.957 1 98.56 8 VAL B O 1
ATOM 1206 N N . VAL B 1 9 ? -9.773 -12.727 -4.645 1 98.56 9 VAL B N 1
ATOM 1207 C CA . VAL B 1 9 ? -8.516 -12.078 -4.297 1 98.56 9 VAL B CA 1
ATOM 1208 C C . VAL B 1 9 ? -7.66 -13.031 -3.461 1 98.56 9 VAL B C 1
ATOM 1210 O O . VAL B 1 9 ? -6.434 -13.039 -3.586 1 98.56 9 VAL B O 1
ATOM 1213 N N . ARG B 1 10 ? -8.281 -13.852 -2.605 1 98.44 10 ARG B N 1
ATOM 1214 C CA . ARG B 1 10 ? -7.531 -14.852 -1.851 1 98.44 10 ARG B CA 1
ATOM 1215 C C . ARG B 1 10 ? -6.914 -15.891 -2.783 1 98.44 10 ARG B C 1
ATOM 1217 O O . ARG B 1 10 ? -5.805 -16.359 -2.541 1 98.44 10 ARG B O 1
ATOM 1224 N N . ALA B 1 11 ? -7.652 -16.234 -3.822 1 98.5 11 ALA B N 1
ATOM 1225 C CA . ALA B 1 11 ? -7.168 -17.219 -4.789 1 98.5 11 ALA B CA 1
ATOM 1226 C C . ALA B 1 11 ? -5.941 -16.703 -5.527 1 98.5 11 ALA B C 1
ATOM 1228 O O . ALA B 1 11 ? -5.027 -17.469 -5.848 1 98.5 11 ALA B O 1
ATOM 1229 N N . VAL B 1 12 ? -5.914 -15.398 -5.832 1 98.69 12 VAL B N 1
ATOM 1230 C CA . VAL B 1 12 ? -4.746 -14.82 -6.484 1 98.69 12 VAL B CA 1
ATOM 1231 C C . VAL B 1 12 ? -3.518 -14.984 -5.594 1 98.69 12 VAL B C 1
ATOM 1233 O O . VAL B 1 12 ? -2.492 -15.516 -6.031 1 98.69 12 VAL B O 1
ATOM 1236 N N . ALA B 1 13 ? -3.621 -14.539 -4.348 1 98.31 13 ALA B N 1
ATOM 1237 C CA . ALA B 1 13 ? -2.486 -14.594 -3.43 1 98.31 13 ALA B CA 1
ATOM 1238 C C . ALA B 1 13 ? -2.049 -16.031 -3.18 1 98.31 13 ALA B C 1
ATOM 1240 O O . ALA B 1 13 ? -0.853 -16.328 -3.096 1 98.31 13 ALA B O 1
ATOM 1241 N N . ALA B 1 14 ? -3.039 -16.922 -3.053 1 97.62 14 ALA B N 1
ATOM 1242 C CA . ALA B 1 14 ? -2.734 -18.344 -2.852 1 97.62 14 ALA B CA 1
ATOM 1243 C C . ALA B 1 14 ? -2.025 -18.922 -4.07 1 97.62 14 ALA B C 1
ATOM 1245 O O . ALA B 1 14 ? -1.102 -19.734 -3.93 1 97.62 14 ALA B O 1
ATOM 1246 N N . GLY B 1 15 ? -2.537 -18.578 -5.242 1 97.94 15 GLY B N 1
ATOM 1247 C CA . GLY B 1 15 ? -1.897 -19.047 -6.461 1 97.94 15 GLY B CA 1
ATOM 1248 C C . GLY B 1 15 ? -0.458 -18.594 -6.594 1 97.94 15 GLY B C 1
ATOM 1249 O O . GLY B 1 15 ? 0.409 -19.359 -7.008 1 97.94 15 GLY B O 1
ATOM 1250 N N . VAL B 1 16 ? -0.199 -17.344 -6.266 1 97.88 16 VAL B N 1
ATOM 1251 C CA . VAL B 1 16 ? 1.161 -16.812 -6.281 1 97.88 16 VAL B CA 1
ATOM 1252 C C . VAL B 1 16 ? 2.018 -17.562 -5.266 1 97.88 16 VAL B C 1
ATOM 1254 O O . VAL B 1 16 ? 3.166 -17.922 -5.551 1 97.88 16 VAL B O 1
ATOM 1257 N N . SER B 1 17 ? 1.473 -17.781 -4.094 1 97 17 SER B N 1
ATOM 1258 C CA . SER B 1 17 ? 2.176 -18.547 -3.07 1 97 17 SER B CA 1
ATOM 1259 C C . SER B 1 17 ? 2.588 -19.922 -3.598 1 97 17 SER B C 1
ATOM 1261 O O . SER B 1 17 ? 3.73 -20.344 -3.414 1 97 17 SER B O 1
ATOM 1263 N N . ASN B 1 18 ? 1.645 -20.594 -4.27 1 96.12 18 ASN B N 1
ATOM 1264 C CA . ASN B 1 18 ? 1.927 -21.906 -4.84 1 96.12 18 ASN B CA 1
ATOM 1265 C C . ASN B 1 18 ? 3.049 -21.828 -5.871 1 96.12 18 ASN B C 1
ATOM 1267 O O . ASN B 1 18 ? 3.92 -22.703 -5.906 1 96.12 18 ASN B O 1
ATOM 1271 N N . LEU B 1 19 ? 3.027 -20.797 -6.691 1 95.75 19 LEU B N 1
ATOM 1272 C CA . LEU B 1 19 ? 4.055 -20.625 -7.711 1 95.75 19 LEU B CA 1
ATOM 1273 C C . LEU B 1 19 ? 5.426 -20.422 -7.07 1 95.75 19 LEU B C 1
ATOM 1275 O O . LEU B 1 19 ? 6.422 -20.969 -7.539 1 95.75 19 LEU B O 1
ATOM 1279 N N . VAL B 1 20 ? 5.465 -19.641 -6.027 1 95.31 20 VAL B N 1
ATOM 1280 C CA . VAL B 1 20 ? 6.711 -19.172 -5.441 1 95.31 20 VAL B CA 1
ATOM 1281 C C . VAL B 1 20 ? 7.297 -20.234 -4.523 1 95.31 20 VAL B C 1
ATOM 1283 O O . VAL B 1 20 ? 8.508 -20.484 -4.547 1 95.31 20 VAL B O 1
ATOM 1286 N N . ALA B 1 21 ? 6.527 -20.906 -3.713 1 91.5 21 ALA B N 1
ATOM 1287 C CA . ALA B 1 21 ? 7.023 -21.828 -2.697 1 91.5 21 ALA B CA 1
ATOM 1288 C C . ALA B 1 21 ? 6.602 -23.266 -3.01 1 91.5 21 ALA B C 1
ATOM 1290 O O . ALA B 1 21 ? 7.027 -24.203 -2.334 1 91.5 21 ALA B O 1
ATOM 1291 N N . GLY B 1 22 ? 5.707 -23.422 -3.969 1 86.25 22 GLY B N 1
ATOM 1292 C CA . GLY B 1 22 ? 5.27 -24.766 -4.285 1 86.25 22 GLY B CA 1
ATOM 1293 C C . GLY B 1 22 ? 6.332 -25.594 -4.988 1 86.25 22 GLY B C 1
ATOM 1294 O O . GLY B 1 22 ? 7.289 -25.047 -5.531 1 86.25 22 GLY B O 1
ATOM 1295 N N . ARG B 1 23 ? 6.246 -26.891 -4.793 1 89.75 23 ARG B N 1
ATOM 1296 C CA . ARG B 1 23 ? 7.086 -27.828 -5.527 1 89.75 23 ARG B CA 1
ATOM 1297 C C . ARG B 1 23 ? 6.371 -28.344 -6.77 1 89.75 23 ARG B C 1
ATOM 1299 O O . ARG B 1 23 ? 6 -29.516 -6.84 1 89.75 23 ARG B O 1
ATOM 1306 N N . LEU B 1 24 ? 6.305 -27.422 -7.754 1 94.38 24 LEU B N 1
ATOM 1307 C CA . LEU B 1 24 ? 5.535 -27.719 -8.961 1 94.38 24 LEU B CA 1
ATOM 1308 C C . LEU B 1 24 ? 6.445 -28.25 -10.062 1 94.38 24 LEU B C 1
ATOM 1310 O O . LEU B 1 24 ? 7.57 -27.781 -10.227 1 94.38 24 LEU B O 1
ATOM 1314 N N . THR B 1 25 ? 5.918 -29.234 -10.758 1 95.81 25 THR B N 1
ATOM 1315 C CA . THR B 1 25 ? 6.555 -29.609 -12.008 1 95.81 25 THR B CA 1
ATOM 1316 C C . THR B 1 25 ? 6.359 -28.531 -13.07 1 95.81 25 THR B C 1
ATOM 1318 O O . THR B 1 25 ? 5.578 -27.594 -12.875 1 95.81 25 THR B O 1
ATOM 1321 N N . ALA B 1 26 ? 7.062 -28.703 -14.188 1 95.38 26 ALA B N 1
ATOM 1322 C CA . ALA B 1 26 ? 6.906 -27.766 -15.281 1 95.38 26 ALA B CA 1
ATOM 1323 C C . ALA B 1 26 ? 5.457 -27.703 -15.758 1 95.38 26 ALA B C 1
ATOM 1325 O O . ALA B 1 26 ? 4.914 -26.625 -16 1 95.38 26 ALA B O 1
ATOM 1326 N N . GLU B 1 27 ? 4.891 -28.844 -15.805 1 97.12 27 GLU B N 1
ATOM 1327 C CA . GLU B 1 27 ? 3.504 -28.938 -16.266 1 97.12 27 GLU B CA 1
ATOM 1328 C C . GLU B 1 27 ? 2.557 -28.281 -15.258 1 97.12 27 GLU B C 1
ATOM 1330 O O . GLU B 1 27 ? 1.637 -27.547 -15.648 1 97.12 27 GLU B O 1
ATOM 1335 N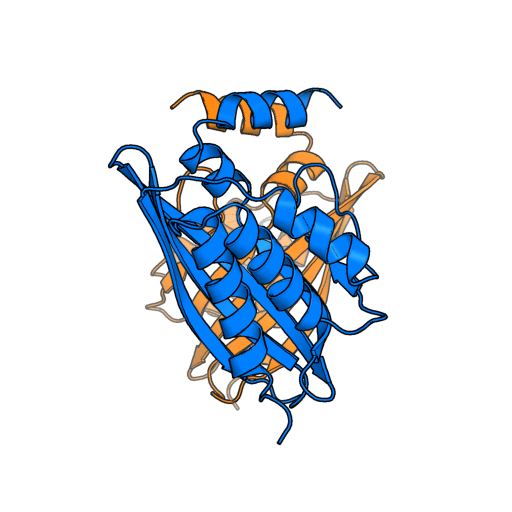 N . GLN B 1 28 ? 2.799 -28.562 -14.016 1 96.81 28 GLN B N 1
ATOM 1336 C CA . GLN B 1 28 ? 1.97 -27.969 -12.969 1 96.81 28 GLN B CA 1
ATOM 1337 C C . GLN B 1 28 ? 2.15 -26.453 -12.906 1 96.81 28 GLN B C 1
ATOM 1339 O O . GLN B 1 28 ? 1.203 -25.734 -12.617 1 96.81 28 GLN B O 1
ATOM 1344 N N . THR B 1 29 ? 3.352 -26.016 -13.164 1 97.25 29 THR B N 1
ATOM 1345 C CA . THR B 1 29 ? 3.631 -24.578 -13.219 1 97.25 29 THR B CA 1
ATOM 1346 C C . THR B 1 29 ? 2.82 -23.906 -14.328 1 97.25 29 THR B C 1
ATOM 1348 O O . THR B 1 29 ? 2.174 -22.891 -14.094 1 97.25 29 THR B O 1
ATOM 1351 N N . GLU B 1 30 ? 2.793 -24.516 -15.516 1 97.69 30 GLU B N 1
ATOM 1352 C CA . GLU B 1 30 ? 2.031 -23.969 -16.625 1 97.69 30 GLU B CA 1
ATOM 1353 C C . GLU B 1 30 ? 0.541 -23.906 -16.312 1 97.69 30 GLU B C 1
ATOM 1355 O O . GLU B 1 30 ? -0.123 -22.906 -16.594 1 97.69 30 GLU B O 1
ATOM 1360 N N . ALA B 1 31 ? 0.086 -24.906 -15.672 1 98.25 31 ALA B N 1
ATOM 1361 C CA . ALA B 1 31 ? -1.323 -24.953 -15.289 1 98.25 31 ALA B CA 1
ATOM 1362 C C . ALA B 1 31 ? -1.647 -23.859 -14.273 1 98.25 31 ALA B C 1
ATOM 1364 O O . ALA B 1 31 ? -2.695 -23.219 -14.352 1 98.25 31 ALA B O 1
ATOM 1365 N N . GLN B 1 32 ? -0.719 -23.75 -13.312 1 97.94 32 GLN B N 1
ATOM 1366 C CA . GLN B 1 32 ? -0.903 -22.719 -12.289 1 97.94 32 GLN B CA 1
ATOM 1367 C C . GLN B 1 32 ? -0.911 -21.328 -12.906 1 97.94 32 GLN B C 1
ATOM 1369 O O . GLN B 1 32 ? -1.694 -20.469 -12.492 1 97.94 32 GLN B O 1
ATOM 1374 N N . LEU B 1 33 ? -0.046 -21.094 -13.844 1 98.62 33 LEU B N 1
ATOM 1375 C CA . LEU B 1 33 ? -0.006 -19.812 -14.531 1 98.62 33 LEU B CA 1
ATOM 1376 C C . LEU B 1 33 ? -1.319 -19.531 -15.266 1 98.62 33 LEU B C 1
ATOM 1378 O O . LEU B 1 33 ? -1.842 -18.422 -15.219 1 98.62 33 LEU B O 1
ATOM 1382 N N . ASP B 1 34 ? -1.9 -20.531 -15.891 1 98.62 34 ASP B N 1
ATOM 1383 C CA . ASP B 1 34 ? -3.182 -20.406 -16.578 1 98.62 34 ASP B CA 1
ATOM 1384 C C . ASP B 1 34 ? -4.309 -20.109 -15.594 1 98.62 34 ASP B C 1
ATOM 1386 O O . ASP B 1 34 ? -5.168 -19.266 -15.852 1 98.62 34 ASP B O 1
ATOM 1390 N N . ASP B 1 35 ? -4.301 -20.859 -14.5 1 98.38 35 ASP B N 1
ATOM 1391 C CA . ASP B 1 35 ? -5.32 -20.672 -13.477 1 98.38 35 ASP B CA 1
ATOM 1392 C C . ASP B 1 35 ? -5.297 -19.234 -12.938 1 98.38 35 ASP B C 1
ATOM 1394 O O . ASP B 1 35 ? -6.348 -18.625 -12.742 1 98.38 35 ASP B O 1
ATOM 1398 N N . LEU B 1 36 ? -4.113 -18.734 -12.656 1 98.69 36 LEU B N 1
ATOM 1399 C CA . LEU B 1 36 ? -3.975 -17.375 -12.148 1 98.69 36 LEU B CA 1
ATOM 1400 C C . LEU B 1 36 ? -4.488 -16.359 -13.164 1 98.69 36 LEU B C 1
ATOM 1402 O O . LEU B 1 36 ? -5.254 -15.453 -12.82 1 98.69 36 LEU B O 1
ATOM 1406 N N . ALA B 1 37 ? -4.066 -16.5 -14.391 1 98.75 37 ALA B N 1
ATOM 1407 C CA . ALA B 1 37 ? -4.516 -15.594 -15.438 1 98.75 37 ALA B CA 1
ATOM 1408 C C . ALA B 1 37 ? -6.035 -15.625 -15.578 1 98.75 37 ALA B C 1
ATOM 1410 O O . ALA B 1 37 ? -6.664 -14.586 -15.812 1 98.75 37 ALA B O 1
ATOM 1411 N N . ALA B 1 38 ? -6.645 -16.734 -15.375 1 98.44 38 ALA B N 1
ATOM 1412 C CA . ALA B 1 38 ? -8.078 -16.938 -15.57 1 98.44 38 ALA B CA 1
ATOM 1413 C C . ALA B 1 38 ? -8.883 -16.25 -14.469 1 98.44 38 ALA B C 1
ATOM 1415 O O . ALA B 1 38 ? -10.102 -16.109 -14.578 1 98.44 38 ALA B O 1
ATOM 1416 N N . LEU B 1 39 ? -8.289 -15.852 -13.383 1 98.69 39 LEU B N 1
ATOM 1417 C CA . LEU B 1 39 ? -8.969 -15.109 -12.328 1 98.69 39 LEU B CA 1
ATOM 1418 C C . LEU B 1 39 ? -9.25 -13.672 -12.766 1 98.69 39 LEU B C 1
ATOM 1420 O O . LEU B 1 39 ? -10.008 -12.961 -12.102 1 98.69 39 LEU B O 1
ATOM 1424 N N . TYR B 1 40 ? -8.672 -13.258 -13.859 1 98.81 40 TYR B N 1
ATOM 1425 C CA . TYR B 1 40 ? -8.836 -11.906 -14.375 1 98.81 40 TYR B CA 1
ATOM 1426 C C . TYR B 1 40 ? -9.719 -11.898 -15.625 1 98.81 40 TYR B C 1
ATOM 1428 O O . TYR B 1 40 ? -9.797 -12.898 -16.344 1 98.81 40 TYR B O 1
ATOM 1436 N N . ALA B 1 41 ? -10.383 -10.758 -15.859 1 98.62 41 ALA B N 1
ATOM 1437 C CA . ALA B 1 41 ? -11.172 -10.562 -17.078 1 98.62 41 ALA B CA 1
ATOM 1438 C C . ALA B 1 41 ? -10.281 -10.523 -18.312 1 98.62 41 ALA B C 1
ATOM 1440 O O . ALA B 1 41 ? -9.086 -10.227 -18.203 1 98.62 41 ALA B O 1
ATOM 1441 N N . GLU B 1 42 ? -10.836 -10.797 -19.438 1 97.81 42 GLU B N 1
ATOM 1442 C CA . GLU B 1 42 ? -10.094 -10.727 -20.688 1 97.81 42 GLU B CA 1
ATOM 1443 C C . GLU B 1 42 ? -9.531 -9.328 -20.922 1 97.81 42 GLU B C 1
ATOM 1445 O O . GLU B 1 42 ? -8.414 -9.188 -21.438 1 97.81 42 GLU B O 1
ATOM 1450 N N . HIS B 1 43 ? -10.383 -8.398 -20.641 1 97.38 43 HIS B N 1
ATOM 1451 C CA . HIS B 1 43 ? -9.945 -7.008 -20.547 1 97.38 43 HIS B CA 1
ATOM 1452 C C . HIS B 1 43 ? -9.922 -6.523 -19.109 1 97.38 43 HIS B C 1
ATOM 1454 O O . HIS B 1 43 ? -10.961 -6.48 -18.453 1 97.38 43 HIS B O 1
ATOM 1460 N N . THR B 1 44 ? -8.805 -6.309 -18.625 1 98.38 44 THR B N 1
ATOM 1461 C CA . THR B 1 44 ? -8.617 -5.898 -17.234 1 98.38 44 THR B CA 1
ATOM 1462 C C . THR B 1 44 ? -7.648 -4.727 -17.141 1 98.38 44 THR B C 1
ATOM 1464 O O . THR B 1 44 ? -7.238 -4.168 -18.156 1 98.38 44 THR B O 1
ATOM 1467 N N . ASP B 1 45 ? -7.453 -4.141 -16.016 1 98.75 45 ASP B N 1
ATOM 1468 C CA . ASP B 1 45 ? -6.488 -3.086 -15.711 1 98.75 45 ASP B CA 1
ATOM 1469 C C . ASP B 1 45 ? -5.84 -3.318 -14.352 1 98.75 45 ASP B C 1
ATOM 1471 O O . ASP B 1 45 ? -6.398 -2.941 -13.32 1 98.75 45 ASP B O 1
ATOM 1475 N N . VAL B 1 46 ? -4.699 -3.93 -14.383 1 98.69 46 VAL B N 1
ATOM 1476 C CA . VAL B 1 46 ? -3.963 -4.242 -13.164 1 98.69 46 VAL B CA 1
ATOM 1477 C C . VAL B 1 46 ? -2.73 -3.346 -13.062 1 98.69 46 VAL B C 1
ATOM 1479 O O . VAL B 1 46 ? -1.92 -3.285 -13.992 1 98.69 46 VAL B O 1
ATOM 1482 N N . ARG B 1 47 ? -2.658 -2.682 -11.938 1 98.56 47 ARG B N 1
ATOM 1483 C CA . ARG B 1 47 ? -1.588 -1.72 -11.695 1 98.56 47 ARG B CA 1
ATOM 1484 C C . ARG B 1 47 ? -0.775 -2.104 -10.469 1 98.56 47 ARG B C 1
ATOM 1486 O O . ARG B 1 47 ? -1.285 -2.77 -9.562 1 98.56 47 ARG B O 1
ATOM 1493 N N . HIS B 1 48 ? 0.505 -1.753 -10.492 1 98.12 48 HIS B N 1
ATOM 1494 C CA . HIS B 1 48 ? 1.418 -1.849 -9.359 1 98.12 48 HIS B CA 1
ATOM 1495 C C . HIS B 1 48 ? 1.991 -0.482 -8.992 1 98.12 48 HIS B C 1
ATOM 1497 O O . HIS B 1 48 ? 3.156 -0.197 -9.281 1 98.12 48 HIS B O 1
ATOM 1503 N N . PRO B 1 49 ? 1.211 0.266 -8.234 1 97.5 49 PRO B N 1
ATOM 1504 C CA . PRO B 1 49 ? 1.533 1.686 -8.07 1 97.5 49 PRO B CA 1
ATOM 1505 C C . PRO B 1 49 ? 2.867 1.908 -7.359 1 97.5 49 PRO B C 1
ATOM 1507 O O . PRO B 1 49 ? 3.504 2.947 -7.551 1 97.5 49 PRO B O 1
ATOM 1510 N N . PHE B 1 50 ? 3.369 0.917 -6.594 1 97.56 50 PHE B N 1
ATOM 1511 C CA . PHE B 1 50 ? 4.586 1.106 -5.812 1 97.56 50 PHE B CA 1
ATOM 1512 C C . PHE B 1 50 ? 5.797 0.547 -6.551 1 97.56 50 PHE B C 1
ATOM 1514 O O . PHE B 1 50 ? 6.898 0.507 -6 1 97.56 50 PHE B O 1
ATOM 1521 N N . ALA B 1 51 ? 5.59 0.131 -7.781 1 96.06 51 ALA B N 1
ATOM 1522 C CA . ALA B 1 51 ? 6.73 -0.368 -8.547 1 96.06 51 ALA B CA 1
ATOM 1523 C C . ALA B 1 51 ? 7.824 0.691 -8.656 1 96.06 51 ALA B C 1
ATOM 1525 O O . ALA B 1 51 ? 7.594 1.778 -9.195 1 96.06 51 ALA B O 1
ATOM 1526 N N . PRO B 1 52 ? 9.023 0.337 -8.211 1 93.19 52 PRO B N 1
ATOM 1527 C CA . PRO B 1 52 ? 10.047 1.368 -8.039 1 93.19 52 PRO B CA 1
ATOM 1528 C C . PRO B 1 52 ? 10.5 1.978 -9.367 1 93.19 52 PRO B C 1
ATOM 1530 O O . PRO B 1 52 ? 10.93 3.133 -9.406 1 93.19 52 PRO B O 1
ATOM 1533 N N . LEU B 1 53 ? 10.438 1.258 -10.398 1 89.94 53 LEU B N 1
ATOM 1534 C CA . LEU B 1 53 ? 10.93 1.759 -11.68 1 89.94 53 LEU B CA 1
ATOM 1535 C C . LEU B 1 53 ? 9.766 2.16 -12.586 1 89.94 53 LEU B C 1
ATOM 1537 O O . LEU B 1 53 ? 9.969 2.432 -13.773 1 89.94 53 LEU B O 1
ATOM 1541 N N . GLY B 1 54 ? 8.57 2.207 -12 1 89.19 54 GLY B N 1
ATOM 1542 C CA . GLY B 1 54 ? 7.395 2.623 -12.75 1 89.19 54 GLY B CA 1
ATOM 1543 C C . GLY B 1 54 ? 6.387 1.509 -12.938 1 89.19 54 GLY B C 1
ATOM 1544 O O . GLY B 1 54 ? 6.758 0.34 -13.062 1 89.19 54 GLY B O 1
ATOM 1545 N N . ASP B 1 55 ? 5.199 1.962 -13.047 1 87.69 55 ASP B N 1
ATOM 1546 C CA . ASP B 1 55 ? 4.074 1.053 -13.227 1 87.69 55 ASP B CA 1
ATOM 1547 C C . ASP B 1 55 ? 3.951 0.614 -14.688 1 87.69 55 ASP B C 1
ATOM 1549 O O . ASP B 1 55 ? 4.168 1.412 -15.602 1 87.69 55 ASP B O 1
ATOM 1553 N N . THR B 1 56 ? 3.742 -0.719 -14.938 1 89.69 56 THR B N 1
ATOM 1554 C CA . THR B 1 56 ? 3.379 -1.27 -16.234 1 89.69 56 THR B CA 1
ATOM 1555 C C . THR B 1 56 ? 1.979 -1.873 -16.188 1 89.69 56 THR B C 1
ATOM 1557 O O . THR B 1 56 ? 1.791 -2.988 -15.703 1 89.69 56 THR B O 1
ATOM 1560 N N . PRO B 1 57 ? 1.082 -1.131 -16.75 1 97.56 57 PRO B N 1
ATOM 1561 C CA . PRO B 1 57 ? -0.288 -1.648 -16.719 1 97.56 57 PRO B CA 1
ATOM 1562 C C . PRO B 1 57 ? -0.426 -2.996 -17.422 1 97.56 57 PRO B C 1
ATOM 1564 O O . PRO B 1 57 ? 0.166 -3.201 -18.484 1 97.56 57 PRO B O 1
ATOM 1567 N N . LEU B 1 58 ? -1.148 -3.918 -16.797 1 98.56 58 LEU B N 1
ATOM 1568 C CA . LEU B 1 58 ? -1.519 -5.199 -17.391 1 98.56 58 LEU B CA 1
ATOM 1569 C C . LEU B 1 58 ? -2.992 -5.215 -17.781 1 98.56 58 LEU B C 1
ATOM 1571 O O . LEU B 1 58 ? -3.867 -5.039 -16.922 1 98.56 58 LEU B O 1
ATOM 1575 N N . ARG B 1 59 ? -3.242 -5.473 -19.062 1 98.56 59 ARG B N 1
ATOM 1576 C CA . ARG B 1 59 ? -4.598 -5.223 -19.547 1 98.56 59 ARG B CA 1
ATOM 1577 C C . ARG B 1 59 ? -5.223 -6.496 -20.109 1 98.56 59 ARG B C 1
ATOM 1579 O O . ARG B 1 59 ? -6.414 -6.523 -20.422 1 98.56 59 ARG B O 1
ATOM 1586 N N . THR B 1 60 ? -4.414 -7.539 -20.234 1 98.19 60 THR B N 1
ATOM 1587 C CA . THR B 1 60 ? -4.906 -8.789 -20.781 1 98.19 60 THR B CA 1
ATOM 1588 C C . THR B 1 60 ? -4.465 -9.977 -19.922 1 98.19 60 THR B C 1
ATOM 1590 O O . THR B 1 60 ? -3.508 -9.867 -19.156 1 98.19 60 THR B O 1
ATOM 1593 N N . ARG B 1 61 ? -5.129 -11.109 -20.156 1 98.25 61 ARG B N 1
ATOM 1594 C CA . ARG B 1 61 ? -4.746 -12.336 -19.469 1 98.25 61 ARG B CA 1
ATOM 1595 C C . ARG B 1 61 ? -3.354 -12.789 -19.891 1 98.25 61 ARG B C 1
ATOM 1597 O O . ARG B 1 61 ? -2.605 -13.344 -19.078 1 98.25 61 ARG B O 1
ATOM 1604 N N . ALA B 1 62 ? -3.049 -12.578 -21.125 1 97.94 62 ALA B N 1
ATOM 1605 C CA . ALA B 1 62 ? -1.713 -12.945 -21.594 1 97.94 62 ALA B CA 1
ATOM 1606 C C . ALA B 1 62 ? -0.64 -12.133 -20.875 1 97.94 62 ALA B C 1
ATOM 1608 O O . ALA B 1 62 ? 0.395 -12.68 -20.484 1 97.94 62 ALA B O 1
ATOM 1609 N N . GLU B 1 63 ? -0.833 -10.859 -20.75 1 98.38 63 GLU B N 1
ATOM 1610 C CA . GLU B 1 63 ? 0.097 -10.008 -20.016 1 98.38 63 GLU B CA 1
ATOM 1611 C C . GLU B 1 63 ? 0.204 -10.445 -18.562 1 98.38 63 GLU B C 1
ATOM 1613 O O . GLU B 1 63 ? 1.297 -10.461 -17.984 1 98.38 63 GLU B O 1
ATOM 1618 N N . LEU B 1 64 ? -0.932 -10.797 -17.953 1 98.56 64 LEU B N 1
ATOM 1619 C CA . LEU B 1 64 ? -0.938 -11.258 -16.578 1 98.56 64 LEU B CA 1
ATOM 1620 C C . LEU B 1 64 ? -0.196 -12.586 -16.438 1 98.56 64 LEU B C 1
ATOM 1622 O O . LEU B 1 64 ? 0.576 -12.773 -15.492 1 98.56 64 LEU B O 1
ATOM 1626 N N . ARG B 1 65 ? -0.446 -13.43 -17.359 1 98.44 65 ARG B N 1
ATOM 1627 C CA . ARG B 1 65 ? 0.253 -14.711 -17.344 1 98.44 65 ARG B CA 1
ATOM 1628 C C . ARG B 1 65 ? 1.765 -14.508 -17.375 1 98.44 65 ARG B C 1
ATOM 1630 O O . ARG B 1 65 ? 2.496 -15.156 -16.625 1 98.44 65 ARG B O 1
ATOM 1637 N N . ARG B 1 66 ? 2.262 -13.648 -18.25 1 97.69 66 ARG B N 1
ATOM 1638 C CA . ARG B 1 66 ? 3.682 -13.328 -18.328 1 97.69 66 ARG B CA 1
ATOM 1639 C C . ARG B 1 66 ? 4.188 -12.719 -17.031 1 97.69 66 ARG B C 1
ATOM 1641 O O . ARG B 1 66 ? 5.289 -13.031 -16.578 1 97.69 66 ARG B O 1
ATOM 1648 N N . HIS B 1 67 ? 3.441 -11.883 -16.484 1 97.31 67 HIS B N 1
ATOM 1649 C CA . HIS B 1 67 ? 3.789 -11.266 -15.211 1 97.31 67 HIS B CA 1
ATOM 1650 C C . HIS B 1 67 ? 3.99 -12.312 -14.125 1 97.31 67 HIS B C 1
ATOM 1652 O O . HIS B 1 67 ? 5.012 -12.312 -13.438 1 97.31 67 HIS B O 1
ATOM 1658 N N . PHE B 1 68 ? 3.012 -13.219 -13.961 1 97.88 68 PHE B N 1
ATOM 1659 C CA . PHE B 1 68 ? 3.098 -14.266 -12.945 1 97.88 68 PHE B CA 1
ATOM 1660 C C . PHE B 1 68 ? 4.277 -15.195 -13.219 1 97.88 68 PHE B C 1
ATOM 1662 O O . PHE B 1 68 ? 4.898 -15.703 -12.289 1 97.88 68 PHE B O 1
ATOM 1669 N N . ALA B 1 69 ? 4.598 -15.398 -14.469 1 97.12 69 ALA B N 1
ATOM 1670 C CA . ALA B 1 69 ? 5.703 -16.266 -14.844 1 97.12 69 ALA B CA 1
ATOM 1671 C C . ALA B 1 69 ? 7.035 -15.719 -14.344 1 97.12 69 ALA B C 1
ATOM 1673 O O . ALA B 1 69 ? 8.008 -16.469 -14.188 1 97.12 69 ALA B O 1
ATOM 1674 N N . GLY B 1 70 ? 7.109 -14.453 -14.141 1 94.06 70 GLY B N 1
ATOM 1675 C CA . GLY B 1 70 ? 8.328 -13.805 -13.688 1 94.06 70 GLY B CA 1
ATOM 1676 C C . GLY B 1 70 ? 8.516 -13.859 -12.18 1 94.06 70 GLY B C 1
ATOM 1677 O O . GLY B 1 70 ? 9.531 -13.398 -11.656 1 94.06 70 GLY B O 1
ATOM 1678 N N . ALA B 1 71 ? 7.594 -14.414 -11.445 1 93.12 71 ALA B N 1
ATOM 1679 C CA . ALA B 1 71 ? 7.695 -14.516 -9.984 1 93.12 71 ALA B CA 1
ATOM 1680 C C . ALA B 1 71 ? 8.898 -15.359 -9.578 1 93.12 71 ALA B C 1
ATOM 1682 O O . ALA B 1 71 ? 9.242 -16.328 -10.258 1 93.12 71 ALA B O 1
ATOM 1683 N N . PRO B 1 72 ? 9.508 -14.922 -8.469 1 89.06 72 PRO B N 1
ATOM 1684 C CA . PRO B 1 72 ? 10.594 -15.773 -7.984 1 89.06 72 PRO B CA 1
ATOM 1685 C C . PRO B 1 72 ? 10.141 -17.188 -7.668 1 89.06 72 PRO B C 1
ATOM 1687 O O . PRO B 1 72 ? 8.945 -17.438 -7.465 1 89.06 72 PRO B O 1
ATOM 1690 N N . ARG B 1 73 ? 11.117 -18.125 -7.633 1 88.44 73 ARG B N 1
ATOM 1691 C CA . ARG B 1 73 ? 10.812 -19.516 -7.363 1 88.44 73 ARG B CA 1
ATOM 1692 C C . ARG B 1 73 ? 11.758 -20.094 -6.309 1 88.44 73 ARG B C 1
ATOM 1694 O O . ARG B 1 73 ? 12.859 -19.578 -6.113 1 88.44 73 ARG B O 1
ATOM 1701 N N . GLY B 1 74 ? 11.195 -21.125 -5.668 1 82.88 74 GLY B N 1
ATOM 1702 C CA . GLY B 1 74 ? 12.039 -21.953 -4.828 1 82.88 74 GLY B CA 1
ATOM 1703 C C . GLY B 1 74 ? 12.227 -21.391 -3.432 1 82.88 74 GLY B C 1
ATOM 1704 O O . GLY B 1 74 ? 13.227 -21.672 -2.771 1 82.88 74 GLY B O 1
ATOM 1705 N N . LEU B 1 75 ? 11.375 -20.453 -3.01 1 89.56 75 LEU B N 1
ATOM 1706 C CA . LEU B 1 75 ? 11.391 -20.047 -1.609 1 89.56 75 LEU B CA 1
ATOM 1707 C C . LEU B 1 75 ? 10.883 -21.156 -0.709 1 89.56 75 LEU B C 1
ATOM 1709 O O . LEU B 1 75 ? 10.062 -21.984 -1.135 1 89.56 75 LEU B O 1
ATOM 1713 N N . ASP B 1 76 ? 11.367 -21.266 0.51 1 89.75 76 ASP B N 1
ATOM 1714 C CA . ASP B 1 76 ? 10.992 -22.312 1.451 1 89.75 76 ASP B CA 1
ATOM 1715 C C . ASP B 1 76 ? 9.531 -22.188 1.861 1 89.75 76 ASP B C 1
ATOM 1717 O O . ASP B 1 76 ? 8.836 -23.188 2.035 1 89.75 76 ASP B O 1
ATOM 1721 N N . ARG B 1 77 ? 9.18 -21.031 2.105 1 92.62 77 ARG B N 1
ATOM 1722 C CA . ARG B 1 77 ? 7.828 -20.672 2.539 1 92.62 77 ARG B CA 1
ATOM 1723 C C . ARG B 1 77 ? 7.395 -19.344 1.942 1 92.62 77 ARG B C 1
ATOM 1725 O O . ARG B 1 77 ? 8.211 -18.422 1.786 1 92.62 77 ARG B O 1
ATOM 1732 N N . PHE B 1 78 ? 6.191 -19.297 1.604 1 96.94 78 PHE B N 1
ATOM 1733 C CA . PHE B 1 78 ? 5.598 -18.078 1.085 1 96.94 78 PHE B CA 1
ATOM 1734 C C . PHE B 1 78 ? 4.078 -18.125 1.181 1 96.94 78 PHE B C 1
ATOM 1736 O O . PHE B 1 78 ? 3.418 -18.734 0.335 1 96.94 78 PHE B O 1
ATOM 1743 N N . GLU B 1 79 ? 3.459 -17.484 2.215 1 97.75 79 GLU B N 1
ATOM 1744 C CA . GLU B 1 79 ? 2.029 -17.609 2.479 1 97.75 79 GLU B CA 1
ATOM 1745 C C . GLU B 1 79 ? 1.396 -16.25 2.77 1 97.75 79 GLU B C 1
ATOM 1747 O O . GLU B 1 79 ? 1.963 -15.438 3.504 1 97.75 79 GLU B O 1
ATOM 1752 N N . PRO B 1 80 ? 0.295 -16.078 2.119 1 98.38 80 PRO B N 1
ATOM 1753 C CA . PRO B 1 80 ? -0.429 -14.844 2.447 1 98.38 80 PRO B CA 1
ATOM 1754 C C . PRO B 1 80 ? -1.181 -14.938 3.773 1 98.38 80 PRO B C 1
ATOM 1756 O O . PRO B 1 80 ? -1.944 -15.883 3.988 1 98.38 80 PRO B O 1
ATOM 1759 N N . VAL B 1 81 ? -0.928 -14.023 4.672 1 98.69 81 VAL B N 1
ATOM 1760 C CA . VAL B 1 81 ? -1.594 -13.953 5.969 1 98.69 81 VAL B CA 1
ATOM 1761 C C . VAL B 1 81 ? -2.201 -12.562 6.164 1 98.69 81 VAL B C 1
ATOM 1763 O O . VAL B 1 81 ? -1.477 -11.57 6.242 1 98.69 81 VAL B O 1
ATOM 1766 N N . GLY B 1 82 ? -3.48 -12.469 6.234 1 98.5 82 GLY B N 1
ATOM 1767 C CA . GLY B 1 82 ? -4.133 -11.188 6.426 1 98.5 82 GLY B CA 1
ATOM 1768 C C . GLY B 1 82 ? -5.641 -11.258 6.289 1 98.5 82 GLY B C 1
ATOM 1769 O O . GLY B 1 82 ? -6.246 -12.305 6.535 1 98.5 82 GLY B O 1
ATOM 1770 N N . SER B 1 83 ? -6.293 -10.164 6 1 98.19 83 SER B N 1
ATOM 1771 C CA . SER B 1 83 ? -7.75 -10.086 6 1 98.19 83 SER B CA 1
ATOM 1772 C C . SER B 1 83 ? -8.266 -9.344 4.77 1 98.19 83 SER B C 1
ATOM 1774 O O . SER B 1 83 ? -7.613 -8.43 4.277 1 98.19 83 SER B O 1
ATOM 1776 N N . VAL B 1 84 ? -9.43 -9.773 4.367 1 98.62 84 VAL B N 1
ATOM 1777 C CA . VAL B 1 84 ? -10.141 -9.07 3.305 1 98.62 84 VAL B CA 1
ATOM 1778 C C . VAL B 1 84 ? -11.172 -8.117 3.91 1 98.62 84 VAL B C 1
ATOM 1780 O O . VAL B 1 84 ? -12 -8.531 4.723 1 98.62 84 VAL B O 1
ATOM 1783 N N . HIS B 1 85 ? -11.055 -6.852 3.564 1 98.75 85 HIS B N 1
ATOM 1784 C CA . HIS B 1 85 ? -12.078 -5.859 3.879 1 98.75 85 HIS B CA 1
ATOM 1785 C C . HIS B 1 85 ? -13.094 -5.738 2.752 1 98.75 85 HIS B C 1
ATOM 1787 O O . HIS B 1 85 ? -12.781 -5.242 1.67 1 98.75 85 HIS B O 1
ATOM 1793 N N . GLU B 1 86 ? -14.281 -6.184 3.051 1 98.5 86 GLU B N 1
ATOM 1794 C CA . GLU B 1 86 ? -15.359 -5.883 2.119 1 98.5 86 GLU B CA 1
ATOM 1795 C C . GLU B 1 86 ? -15.773 -4.418 2.207 1 98.5 86 GLU B C 1
ATOM 1797 O O . GLU B 1 86 ? -15.805 -3.84 3.295 1 98.5 86 GLU B O 1
ATOM 1802 N N . THR B 1 87 ? -16.078 -3.834 1.004 1 98.31 87 THR B N 1
ATOM 1803 C CA . THR B 1 87 ? -16.422 -2.42 0.999 1 98.31 87 THR B CA 1
ATOM 1804 C C . THR B 1 87 ? -17.922 -2.24 0.771 1 98.31 87 THR B C 1
ATOM 1806 O O . THR B 1 87 ? -18.656 -3.219 0.568 1 98.31 87 THR B O 1
ATOM 1809 N N . SER B 1 88 ? -18.344 -0.971 0.827 1 96.56 88 SER B N 1
ATOM 1810 C CA . SER B 1 88 ? -19.75 -0.659 0.57 1 96.56 88 SER B CA 1
ATOM 1811 C C . SER B 1 88 ? -20.109 -0.863 -0.9 1 96.56 88 SER B C 1
ATOM 1813 O O . SER B 1 88 ? -21.281 -0.969 -1.254 1 96.56 88 SER B O 1
ATOM 1815 N N . ASP B 1 89 ? -19.156 -0.751 -1.761 1 96.88 89 ASP B N 1
ATOM 1816 C CA . ASP B 1 89 ? -19.312 -1.227 -3.133 1 96.88 89 ASP B CA 1
ATOM 1817 C C . ASP B 1 89 ? -19.078 -2.734 -3.221 1 96.88 89 ASP B C 1
ATOM 1819 O O . ASP B 1 89 ? -17.953 -3.205 -3.055 1 96.88 89 ASP B O 1
ATOM 1823 N N . PRO B 1 90 ? -20.109 -3.467 -3.477 1 96.25 90 PRO B N 1
ATOM 1824 C CA . PRO B 1 90 ? -19.984 -4.922 -3.406 1 96.25 90 PRO B CA 1
ATOM 1825 C C . PRO B 1 90 ? -19 -5.473 -4.438 1 96.25 90 PRO B C 1
ATOM 1827 O O . PRO B 1 90 ? -18.562 -6.629 -4.332 1 96.25 90 PRO B O 1
ATOM 1830 N N . GLU B 1 91 ? -18.625 -4.656 -5.406 1 97.56 91 GLU B N 1
ATOM 1831 C CA . GLU B 1 91 ? -17.672 -5.121 -6.414 1 97.56 91 GLU B CA 1
ATOM 1832 C C . GLU B 1 91 ? -16.234 -4.852 -5.984 1 97.56 91 GLU B C 1
ATOM 1834 O O . GLU B 1 91 ? -15.289 -5.355 -6.598 1 97.56 91 GLU B O 1
ATOM 1839 N N . VAL B 1 92 ? -16.031 -4.066 -4.949 1 98.62 92 VAL B N 1
ATOM 1840 C CA . VAL B 1 92 ? -14.688 -3.676 -4.555 1 98.62 92 VAL B CA 1
ATOM 1841 C C . VAL B 1 92 ? -14.344 -4.293 -3.199 1 98.62 92 VAL B C 1
ATOM 1843 O O . VAL B 1 92 ? -15.109 -4.152 -2.238 1 98.62 92 VAL B O 1
ATOM 1846 N N . VAL B 1 93 ? -13.211 -5 -3.127 1 98.75 93 VAL B N 1
ATOM 1847 C CA . VAL B 1 93 ? -12.68 -5.516 -1.871 1 98.75 93 VAL B CA 1
ATOM 1848 C C . VAL B 1 93 ? -11.227 -5.074 -1.706 1 98.75 93 VAL B C 1
ATOM 1850 O O . VAL B 1 93 ? -10.547 -4.785 -2.691 1 98.75 93 VAL B O 1
ATOM 1853 N N . VAL B 1 94 ? -10.812 -4.977 -0.481 1 98.94 94 VAL B N 1
ATOM 1854 C CA . VAL B 1 94 ? -9.43 -4.668 -0.13 1 98.94 94 VAL B CA 1
ATOM 1855 C C . VAL B 1 94 ? -8.828 -5.832 0.647 1 98.94 94 VAL B C 1
ATOM 1857 O O . VAL B 1 94 ? -9.32 -6.203 1.713 1 98.94 94 VAL B O 1
ATOM 1860 N N . PHE B 1 95 ? -7.848 -6.492 0.08 1 98.94 95 PHE B N 1
ATOM 1861 C CA . PHE B 1 95 ? -7.113 -7.543 0.769 1 98.94 95 PHE B CA 1
ATOM 1862 C C . PHE B 1 95 ? -5.828 -6.996 1.376 1 98.94 95 PHE B C 1
ATOM 1864 O O . PHE B 1 95 ? -4.902 -6.617 0.651 1 98.94 95 PHE B O 1
ATOM 1871 N N . GLU B 1 96 ? -5.812 -6.801 2.646 1 98.94 96 GLU B N 1
ATOM 1872 C CA . GLU B 1 96 ? -4.641 -6.395 3.414 1 98.94 96 GLU B CA 1
ATOM 1873 C C . GLU B 1 96 ? -3.949 -7.602 4.047 1 98.94 96 GLU B C 1
ATOM 1875 O O . GLU B 1 96 ? -4.516 -8.258 4.922 1 98.94 96 GLU B O 1
ATOM 1880 N N . PHE B 1 97 ? -2.662 -7.844 3.559 1 98.75 97 PHE B N 1
ATOM 1881 C CA . PHE B 1 97 ? -2.018 -9.078 3.992 1 98.75 97 PHE B CA 1
ATOM 1882 C C . PHE B 1 97 ? -0.501 -8.953 3.91 1 98.75 97 PHE B C 1
ATOM 1884 O O . PHE B 1 97 ? 0.019 -7.98 3.363 1 98.75 97 PHE B O 1
ATOM 1891 N N . ASP B 1 98 ? 0.173 -9.875 4.559 1 98.5 98 ASP B N 1
ATOM 1892 C CA . ASP B 1 98 ? 1.609 -10.094 4.426 1 98.5 98 ASP B CA 1
ATOM 1893 C C . ASP B 1 98 ? 1.898 -11.414 3.709 1 98.5 98 ASP B C 1
ATOM 1895 O O . ASP B 1 98 ? 1.283 -12.438 4.012 1 98.5 98 ASP B O 1
ATOM 1899 N N . TYR B 1 99 ? 2.762 -11.352 2.713 1 97.81 99 TYR B N 1
ATOM 1900 C CA . TYR B 1 99 ? 3.42 -12.617 2.406 1 97.81 99 TYR B CA 1
ATOM 1901 C C . TYR B 1 99 ? 4.457 -12.961 3.469 1 97.81 99 TYR B C 1
ATOM 1903 O O . TYR B 1 99 ? 5.418 -12.219 3.676 1 97.81 99 TYR B O 1
ATOM 1911 N N . GLU B 1 100 ? 4.242 -13.984 4.172 1 98 100 GLU B N 1
ATOM 1912 C CA . GLU B 1 100 ? 5.215 -14.523 5.117 1 98 100 GLU B CA 1
ATOM 1913 C C . GLU B 1 100 ? 6 -15.68 4.5 1 98 100 GLU B C 1
ATOM 1915 O O . GLU B 1 100 ? 5.41 -16.625 3.969 1 98 100 GLU B O 1
ATOM 1920 N N . GLY B 1 101 ? 7.277 -15.508 4.543 1 96.81 101 GLY B N 1
ATOM 1921 C CA . GLY B 1 101 ? 8.094 -16.531 3.912 1 96.81 101 GLY B CA 1
ATOM 1922 C C . GLY B 1 101 ? 9.461 -16.672 4.543 1 96.81 101 GLY B C 1
ATOM 1923 O O . GLY B 1 101 ? 9.719 -16.141 5.621 1 96.81 101 GLY B O 1
ATOM 1924 N N . SER B 1 102 ? 10.188 -17.547 3.941 1 95.5 102 SER B N 1
ATOM 1925 C CA . SER B 1 102 ? 11.586 -17.75 4.316 1 95.5 102 SER B CA 1
ATOM 1926 C C . SER B 1 102 ? 12.438 -18.094 3.104 1 95.5 102 SER B C 1
ATOM 1928 O O . SER B 1 102 ? 11.961 -18.734 2.164 1 95.5 102 SER B O 1
ATOM 1930 N N . ALA B 1 103 ? 13.594 -17.547 3.121 1 87.75 103 ALA B N 1
ATOM 1931 C CA . ALA B 1 103 ? 14.633 -17.859 2.146 1 87.75 103 ALA B CA 1
ATOM 1932 C C . ALA B 1 103 ? 15.922 -18.297 2.842 1 87.75 103 ALA B C 1
ATOM 1934 O O . ALA B 1 103 ? 16.469 -17.562 3.658 1 87.75 103 ALA B O 1
ATOM 1935 N N . GLY B 1 104 ? 16.406 -19.469 2.51 1 85.88 104 GLY B N 1
ATOM 1936 C CA . GLY B 1 104 ? 17.594 -19.984 3.182 1 85.88 104 GLY B CA 1
ATOM 1937 C C . GLY B 1 104 ? 17.422 -20.094 4.684 1 85.88 104 GLY B C 1
ATOM 1938 O O . GLY B 1 104 ? 18.328 -19.75 5.441 1 85.88 104 GLY B O 1
ATOM 1939 N N . GLY B 1 105 ? 16.234 -20.328 5.051 1 88.38 105 GLY B N 1
ATOM 1940 C CA . GLY B 1 105 ? 15.945 -20.484 6.465 1 88.38 105 GLY B CA 1
ATOM 1941 C C . GLY B 1 105 ? 15.695 -19.172 7.176 1 88.38 105 GLY B C 1
ATOM 1942 O O . GLY B 1 105 ? 15.336 -19.156 8.352 1 88.38 105 GLY B O 1
ATOM 1943 N N . ARG B 1 106 ? 15.922 -18.047 6.59 1 92.75 106 ARG B N 1
ATOM 1944 C CA . ARG B 1 106 ? 15.703 -16.75 7.203 1 92.75 106 ARG B CA 1
ATOM 1945 C C . ARG B 1 106 ? 14.289 -16.25 6.93 1 92.75 106 ARG B C 1
ATOM 1947 O O . ARG B 1 106 ? 13.883 -16.109 5.773 1 92.75 106 ARG B O 1
ATOM 1954 N N . PRO B 1 107 ? 13.562 -15.992 7.945 1 96.62 107 PRO B N 1
ATOM 1955 C CA . PRO B 1 107 ? 12.195 -15.516 7.754 1 96.62 107 PRO B CA 1
ATOM 1956 C C . PRO B 1 107 ? 12.125 -14.07 7.258 1 96.62 107 PRO B C 1
ATOM 1958 O O . PRO B 1 107 ? 13.031 -13.281 7.543 1 96.62 107 PRO B O 1
ATOM 1961 N N . PHE B 1 108 ? 11.125 -13.805 6.477 1 95.94 108 PHE B N 1
ATOM 1962 C CA . PHE B 1 108 ? 10.852 -12.438 6.035 1 95.94 108 PHE B CA 1
ATOM 1963 C C . PHE B 1 108 ? 9.352 -12.211 5.891 1 95.94 108 PHE B C 1
ATOM 1965 O O . PHE B 1 108 ? 8.57 -13.164 5.895 1 95.94 108 PHE B O 1
ATOM 1972 N N . THR B 1 109 ? 8.969 -10.984 5.855 1 96.94 109 THR B N 1
ATOM 1973 C CA . THR B 1 109 ? 7.602 -10.555 5.582 1 96.94 109 THR B CA 1
ATOM 1974 C C . THR B 1 109 ? 7.582 -9.477 4.504 1 96.94 109 THR B C 1
ATOM 1976 O O . THR B 1 109 ? 8.43 -8.578 4.492 1 96.94 109 THR B O 1
ATOM 1979 N N . ILE B 1 110 ? 6.66 -9.609 3.578 1 97.19 110 ILE B N 1
ATOM 1980 C CA . ILE B 1 110 ? 6.406 -8.602 2.557 1 97.19 110 ILE B CA 1
ATOM 1981 C C . ILE B 1 110 ? 4.969 -8.094 2.682 1 97.19 110 ILE B C 1
ATOM 1983 O O . ILE B 1 110 ? 4.027 -8.773 2.273 1 97.19 110 ILE B O 1
ATOM 1987 N N . PRO B 1 111 ? 4.797 -6.957 3.246 1 98.25 111 PRO B N 1
ATOM 1988 C CA . PRO B 1 111 ? 3.439 -6.426 3.375 1 98.25 111 PRO B CA 1
ATOM 1989 C C . PRO B 1 111 ? 2.838 -6.008 2.035 1 98.25 111 PRO B C 1
ATOM 1991 O O . PRO B 1 111 ? 3.557 -5.531 1.154 1 98.25 111 PRO B O 1
ATOM 1994 N N . CYS B 1 112 ? 1.484 -6.168 1.886 1 98.69 112 CYS B N 1
ATOM 1995 C CA . CYS B 1 112 ? 0.731 -5.918 0.662 1 98.69 112 CYS B CA 1
ATOM 1996 C C . CYS B 1 112 ? -0.659 -5.379 0.979 1 98.69 112 CYS B C 1
ATOM 1998 O O . CYS B 1 112 ? -1.21 -5.66 2.045 1 98.69 112 CYS B O 1
ATOM 2000 N N . VAL B 1 113 ? -1.19 -4.625 0.086 1 98.88 113 VAL B N 1
ATOM 2001 C CA . VAL B 1 113 ? -2.604 -4.27 0.024 1 98.88 113 VAL B CA 1
ATOM 2002 C C . VAL B 1 113 ? -3.094 -4.344 -1.421 1 98.88 113 VAL B C 1
ATOM 2004 O O . VAL B 1 113 ? -2.561 -3.662 -2.299 1 98.88 113 VAL B O 1
ATOM 2007 N N . PHE B 1 114 ? -4.082 -5.148 -1.709 1 98.88 114 PHE B N 1
ATOM 2008 C CA . PHE B 1 114 ? -4.73 -5.219 -3.014 1 98.88 114 PHE B CA 1
ATOM 2009 C C . PHE B 1 114 ? -6.109 -4.574 -2.967 1 98.88 114 PHE B C 1
ATOM 2011 O O . PHE B 1 114 ? -6.945 -4.941 -2.141 1 98.88 114 PHE B O 1
ATOM 2018 N N . VAL B 1 115 ? -6.344 -3.562 -3.729 1 98.94 115 VAL B N 1
ATOM 2019 C CA . VAL B 1 115 ? -7.672 -2.998 -3.961 1 98.94 115 VAL B CA 1
ATOM 2020 C C . VAL B 1 115 ? -8.227 -3.51 -5.289 1 98.94 115 VAL B C 1
ATOM 2022 O O . VAL B 1 115 ? -7.727 -3.145 -6.355 1 98.94 115 VAL B O 1
ATOM 2025 N N . VAL B 1 116 ? -9.312 -4.273 -5.207 1 98.88 116 VAL B N 1
ATOM 2026 C CA . VA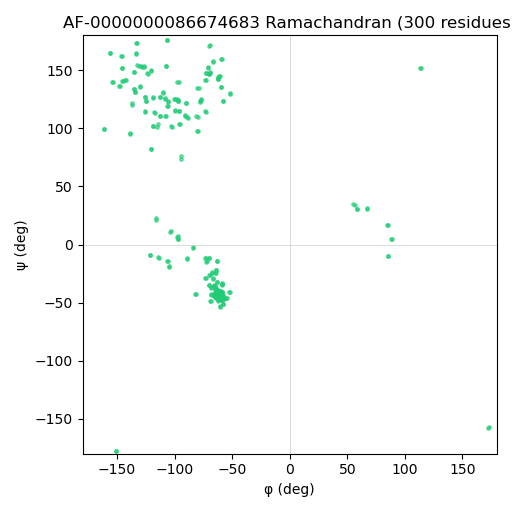L B 1 116 ? -9.664 -5.094 -6.363 1 98.88 116 VAL B CA 1
ATOM 2027 C C . VAL B 1 116 ? -11.156 -4.961 -6.656 1 98.88 116 VAL B C 1
ATOM 2029 O O . VAL B 1 116 ? -11.977 -5.004 -5.742 1 98.88 116 VAL B O 1
ATOM 2032 N N . ARG B 1 117 ? -11.422 -4.723 -7.906 1 98.88 117 ARG B N 1
ATOM 2033 C CA . ARG B 1 117 ? -12.797 -4.781 -8.391 1 98.88 117 ARG B CA 1
ATOM 2034 C C . ARG B 1 117 ? -13.062 -6.105 -9.102 1 98.88 117 ARG B C 1
ATOM 2036 O O . ARG B 1 117 ? -12.344 -6.48 -10.023 1 98.88 117 ARG B O 1
ATOM 2043 N N . VAL B 1 118 ? -14.055 -6.809 -8.695 1 98.81 118 VAL B N 1
ATOM 2044 C CA . VAL B 1 118 ? -14.438 -8.102 -9.258 1 98.81 118 VAL B CA 1
ATOM 2045 C C . VAL B 1 118 ? -15.852 -8.023 -9.828 1 98.81 118 VAL B C 1
ATOM 2047 O O . VAL B 1 118 ? -16.766 -7.527 -9.164 1 98.81 118 VAL B O 1
ATOM 2050 N N . ARG B 1 119 ? -16 -8.406 -11.055 1 98.19 119 ARG B N 1
ATOM 2051 C CA . ARG B 1 119 ? -17.297 -8.539 -11.719 1 98.19 119 ARG B CA 1
ATOM 2052 C C . ARG B 1 119 ? -17.469 -9.93 -12.305 1 98.19 119 ARG B C 1
ATOM 2054 O O . ARG B 1 119 ? -16.578 -10.43 -13.008 1 98.19 119 ARG B O 1
ATOM 2061 N N . ASP B 1 120 ? -18.594 -10.555 -11.938 1 96.75 120 ASP B N 1
ATOM 2062 C CA . ASP B 1 120 ? -18.922 -11.891 -12.438 1 96.75 120 ASP B CA 1
ATOM 2063 C C . ASP B 1 120 ? -17.797 -12.875 -12.156 1 96.75 120 ASP B C 1
ATOM 2065 O O . ASP B 1 120 ? -17.406 -13.656 -13.031 1 96.75 120 ASP B O 1
ATOM 2069 N N . GLY B 1 121 ? -17.172 -12.68 -11.047 1 97.81 121 GLY B N 1
ATOM 2070 C CA . GLY B 1 121 ? -16.234 -13.664 -10.523 1 97.81 121 GLY B CA 1
ATOM 2071 C C . GLY B 1 121 ? -14.82 -13.477 -11.039 1 97.81 121 GLY B C 1
ATOM 2072 O O . GLY B 1 121 ? -13.938 -14.281 -10.734 1 97.81 121 GLY B O 1
ATOM 2073 N N . VAL B 1 122 ? -14.578 -12.391 -11.82 1 98.56 122 VAL B N 1
ATOM 2074 C CA . VAL B 1 122 ? -13.227 -12.148 -12.32 1 98.56 122 VAL B CA 1
ATOM 2075 C C . VAL B 1 122 ? -12.812 -10.711 -12.008 1 98.56 122 VAL B C 1
ATOM 2077 O O . VAL B 1 122 ? -13.664 -9.828 -11.867 1 98.56 122 VAL B O 1
ATOM 2080 N N . ILE B 1 123 ? -11.57 -10.516 -11.898 1 98.81 123 ILE B N 1
ATOM 2081 C CA . ILE B 1 123 ? -11.016 -9.203 -11.586 1 98.81 123 ILE B CA 1
ATOM 2082 C C . ILE B 1 123 ? -11.031 -8.328 -12.836 1 98.81 123 ILE B C 1
ATOM 2084 O O . ILE B 1 123 ? -10.43 -8.68 -13.852 1 98.81 123 ILE B O 1
ATOM 2088 N N . VAL B 1 124 ? -11.672 -7.195 -12.734 1 98.81 124 VAL B N 1
ATOM 2089 C CA . VAL B 1 124 ? -11.734 -6.289 -13.875 1 98.81 124 VAL B CA 1
ATOM 2090 C C . VAL B 1 124 ? -10.797 -5.109 -13.648 1 98.81 124 VAL B C 1
ATOM 2092 O O . VAL B 1 124 ? -10.461 -4.391 -14.594 1 98.81 124 VAL B O 1
ATOM 2095 N N . GLU B 1 125 ? -10.406 -4.871 -12.43 1 98.81 125 GLU B N 1
ATOM 2096 C CA . GLU B 1 125 ? -9.445 -3.84 -12.047 1 98.81 125 GLU B CA 1
ATOM 2097 C C . GLU B 1 125 ? -8.742 -4.199 -10.742 1 98.81 125 GLU B C 1
ATOM 2099 O O . GLU B 1 125 ? -9.359 -4.727 -9.82 1 98.81 125 GLU B O 1
ATOM 2104 N N . SER B 1 126 ? -7.496 -3.926 -10.734 1 98.75 126 SER B N 1
ATOM 2105 C CA . SER B 1 126 ? -6.75 -4.148 -9.5 1 98.75 126 SER B CA 1
ATOM 2106 C C . SER B 1 126 ? -5.621 -3.133 -9.352 1 98.75 126 SER B C 1
ATOM 2108 O O . SER B 1 126 ? -4.961 -2.777 -10.328 1 98.75 126 SER B O 1
ATOM 2110 N N . ARG B 1 127 ? -5.465 -2.607 -8.211 1 98.75 127 ARG B N 1
ATOM 2111 C CA . ARG B 1 127 ? -4.258 -1.913 -7.773 1 98.75 127 ARG B CA 1
ATOM 2112 C C . ARG B 1 127 ? -3.551 -2.684 -6.664 1 98.75 127 ARG B C 1
ATOM 2114 O O . ARG B 1 127 ? -4.078 -2.805 -5.555 1 98.75 127 ARG B O 1
ATOM 2121 N N . ASP B 1 128 ? -2.379 -3.223 -7.016 1 98.56 128 ASP B N 1
ATOM 2122 C CA . ASP B 1 128 ? -1.623 -4.094 -6.121 1 98.56 128 ASP B CA 1
ATOM 2123 C C . ASP B 1 128 ? -0.44 -3.354 -5.5 1 98.56 128 ASP B C 1
ATOM 2125 O O . ASP B 1 128 ? 0.605 -3.201 -6.137 1 98.56 128 ASP B O 1
ATOM 2129 N N . TYR B 1 129 ? -0.599 -2.959 -4.262 1 98.5 129 TYR B N 1
ATOM 2130 C CA . TYR B 1 129 ? 0.446 -2.289 -3.496 1 98.5 129 TYR B CA 1
ATOM 2131 C C . TYR B 1 129 ? 1.318 -3.299 -2.76 1 98.5 129 TYR B C 1
ATOM 2133 O O . TYR B 1 129 ? 0.859 -3.963 -1.829 1 98.5 129 TYR B O 1
ATOM 2141 N N . THR B 1 130 ? 2.508 -3.445 -3.176 1 97.88 130 THR B N 1
ATOM 2142 C CA . THR B 1 130 ? 3.457 -4.379 -2.58 1 97.88 130 THR B CA 1
ATOM 2143 C C . THR B 1 130 ? 4.727 -3.652 -2.145 1 97.88 130 THR B C 1
ATOM 2145 O O . THR B 1 130 ? 5.141 -2.68 -2.777 1 97.88 130 THR B O 1
ATOM 2148 N N . ASP B 1 131 ? 5.344 -4.102 -1.095 1 97.56 131 ASP B N 1
ATOM 2149 C CA . ASP B 1 131 ? 6.613 -3.553 -0.625 1 97.56 131 ASP B CA 1
ATOM 2150 C C . ASP B 1 131 ? 7.781 -4.113 -1.43 1 97.56 131 ASP B C 1
ATOM 2152 O O . ASP B 1 131 ? 8.359 -5.141 -1.067 1 97.56 131 ASP B O 1
ATOM 2156 N N . HIS B 1 132 ? 8.234 -3.371 -2.398 1 96.12 132 HIS B N 1
ATOM 2157 C CA . HIS B 1 132 ? 9.297 -3.824 -3.285 1 96.12 132 HIS B CA 1
ATOM 2158 C C . HIS B 1 132 ? 10.648 -3.816 -2.576 1 96.12 132 HIS B C 1
ATOM 2160 O O . HIS B 1 132 ? 11.531 -4.602 -2.916 1 96.12 132 HIS B O 1
ATOM 2166 N N . VAL B 1 133 ? 10.82 -2.955 -1.614 1 96.25 133 VAL B N 1
ATOM 2167 C CA . VAL B 1 133 ? 12.062 -2.92 -0.848 1 96.25 133 VAL B CA 1
ATOM 2168 C C . VAL B 1 133 ? 12.164 -4.168 0.024 1 96.25 133 VAL B C 1
ATOM 2170 O O . VAL B 1 133 ? 13.203 -4.84 0.038 1 96.25 133 VAL B O 1
ATOM 2173 N N . ALA B 1 134 ? 11.102 -4.488 0.74 1 95.94 134 ALA B N 1
ATOM 2174 C CA . ALA B 1 134 ? 11.086 -5.707 1.547 1 95.94 134 ALA B CA 1
ATOM 2175 C C . ALA B 1 134 ? 11.312 -6.941 0.681 1 95.94 134 ALA B C 1
ATOM 2177 O O . ALA B 1 134 ? 12.016 -7.875 1.09 1 95.94 134 ALA B O 1
ATOM 2178 N N . ALA B 1 135 ? 10.672 -6.961 -0.518 1 95.31 135 ALA B N 1
ATOM 2179 C CA . ALA B 1 135 ? 10.859 -8.086 -1.431 1 95.31 135 ALA B CA 1
ATOM 2180 C C . ALA B 1 135 ? 12.32 -8.211 -1.85 1 95.31 135 ALA B C 1
ATOM 2182 O O . ALA B 1 135 ? 12.883 -9.312 -1.835 1 95.31 135 ALA B O 1
ATOM 2183 N N . ALA B 1 136 ? 12.891 -7.062 -2.234 1 94.94 136 ALA B N 1
ATOM 2184 C CA . ALA B 1 136 ? 14.305 -7.07 -2.617 1 94.94 136 ALA B CA 1
ATOM 2185 C C . ALA B 1 136 ? 15.18 -7.543 -1.463 1 94.94 136 ALA B C 1
ATOM 2187 O O . ALA B 1 136 ? 16.141 -8.297 -1.669 1 94.94 136 ALA B O 1
ATOM 2188 N N . ARG B 1 137 ? 14.898 -7.086 -0.283 1 93.94 137 ARG B N 1
ATOM 2189 C CA . ARG B 1 137 ? 15.641 -7.5 0.903 1 93.94 137 ARG B CA 1
ATOM 2190 C C . ARG B 1 137 ? 15.547 -9.008 1.108 1 93.94 137 ARG B C 1
ATOM 2192 O O . ARG B 1 137 ? 16.562 -9.672 1.354 1 93.94 137 ARG B O 1
ATOM 2199 N N . ALA B 1 138 ? 14.359 -9.5 1.02 1 92.44 138 ALA B N 1
ATOM 2200 C CA . ALA B 1 138 ? 14.109 -10.93 1.211 1 92.44 138 ALA B CA 1
ATOM 2201 C C . ALA B 1 138 ? 14.906 -11.766 0.214 1 92.44 138 ALA B C 1
ATOM 2203 O O . ALA B 1 138 ? 15.375 -12.852 0.545 1 92.44 138 ALA B O 1
ATOM 2204 N N . LEU B 1 139 ? 15.094 -11.219 -0.987 1 91.31 139 LEU B N 1
ATOM 2205 C CA . LEU B 1 139 ? 15.711 -11.977 -2.068 1 91.31 139 LEU B CA 1
ATOM 2206 C C . LEU B 1 139 ? 17.203 -11.656 -2.168 1 91.31 139 LEU B C 1
ATOM 2208 O O . LEU B 1 139 ? 17.891 -12.133 -3.08 1 91.31 139 LEU B O 1
ATOM 2212 N N . GLY B 1 140 ? 17.719 -10.859 -1.259 1 91.5 140 GLY B N 1
ATOM 2213 C CA . GLY B 1 140 ? 19.125 -10.469 -1.312 1 91.5 140 GLY B CA 1
ATOM 2214 C C . GLY B 1 140 ? 19.453 -9.586 -2.502 1 91.5 140 GLY B C 1
ATOM 2215 O O . GLY B 1 140 ? 20.547 -9.672 -3.061 1 91.5 140 GLY B O 1
ATOM 2216 N N . ALA B 1 141 ? 18.469 -8.812 -2.9 1 93.75 141 ALA B N 1
ATOM 2217 C CA . ALA B 1 141 ? 18.625 -8.031 -4.129 1 93.75 141 ALA B CA 1
ATOM 2218 C C . ALA B 1 141 ? 18.594 -6.535 -3.838 1 93.75 141 ALA B C 1
ATOM 2220 O O . ALA B 1 141 ? 18.281 -5.73 -4.723 1 93.75 141 ALA B O 1
ATOM 2221 N N . LEU B 1 142 ? 18.891 -6.078 -2.611 1 95.12 142 LEU B N 1
ATOM 2222 C CA . LEU B 1 142 ? 18.844 -4.66 -2.264 1 95.12 142 LEU B CA 1
ATOM 2223 C C . LEU B 1 142 ? 19.875 -3.873 -3.062 1 95.12 142 LEU B C 1
ATOM 2225 O O . LEU B 1 142 ? 19.609 -2.74 -3.475 1 95.12 142 LEU B O 1
ATOM 2229 N N . GLY B 1 143 ? 21.047 -4.5 -3.199 1 95.5 143 GLY B N 1
ATOM 2230 C CA . GLY B 1 143 ? 22.078 -3.83 -3.984 1 95.5 143 GLY B CA 1
ATOM 2231 C C . GLY B 1 143 ? 21.641 -3.549 -5.41 1 95.5 143 GLY B C 1
ATOM 2232 O O . GLY B 1 143 ? 21.844 -2.445 -5.922 1 95.5 143 GLY B O 1
ATOM 2233 N N . THR B 1 144 ? 21.094 -4.555 -6.027 1 95.88 144 THR B N 1
ATOM 2234 C CA . THR B 1 144 ? 20.578 -4.41 -7.387 1 95.88 144 THR B CA 1
ATOM 2235 C C . THR B 1 144 ? 19.516 -3.322 -7.453 1 95.88 144 THR B C 1
ATOM 2237 O O . THR B 1 144 ? 19.516 -2.492 -8.367 1 95.88 144 THR B O 1
ATOM 2240 N N . LEU B 1 145 ? 18.578 -3.314 -6.461 1 95.62 145 LEU B N 1
ATOM 2241 C CA . LEU B 1 145 ? 17.531 -2.295 -6.414 1 95.62 145 LEU B CA 1
ATOM 2242 C C . LEU B 1 145 ? 18.141 -0.906 -6.238 1 95.62 145 LEU B C 1
ATOM 2244 O O . LEU B 1 145 ? 17.766 0.034 -6.938 1 95.62 145 LEU B O 1
ATOM 2248 N N . ALA B 1 146 ? 19.094 -0.803 -5.352 1 96.19 146 ALA B N 1
ATOM 2249 C CA . ALA B 1 146 ? 19.75 0.48 -5.098 1 96.19 146 ALA B CA 1
ATOM 2250 C C . ALA B 1 146 ? 20.422 1.019 -6.355 1 96.19 146 ALA B C 1
ATOM 2252 O O . ALA B 1 146 ? 20.297 2.203 -6.676 1 96.19 146 ALA B O 1
ATOM 2253 N N . THR B 1 147 ? 21.062 0.156 -7.062 1 96.38 147 THR B N 1
ATOM 2254 C CA . THR B 1 147 ? 21.719 0.541 -8.305 1 96.38 147 THR B CA 1
ATOM 2255 C C . THR B 1 147 ? 20.688 1.014 -9.336 1 96.38 147 THR B C 1
ATOM 2257 O O . THR B 1 147 ? 20.891 2.047 -9.984 1 96.38 147 THR B O 1
ATOM 2260 N N . ALA B 1 148 ? 19.625 0.325 -9.438 1 95.31 148 ALA B N 1
ATOM 2261 C CA . ALA B 1 148 ? 18.578 0.672 -10.398 1 95.31 148 ALA B CA 1
ATOM 2262 C C . ALA B 1 148 ? 17.953 2.021 -10.07 1 95.31 148 ALA B C 1
ATOM 2264 O O . ALA B 1 148 ? 17.609 2.795 -10.969 1 95.31 148 ALA B O 1
ATOM 2265 N N . LEU B 1 149 ? 17.766 2.268 -8.758 1 94 149 LEU B N 1
ATOM 2266 C CA . LEU B 1 149 ? 17.125 3.502 -8.312 1 94 149 LEU B CA 1
ATOM 2267 C C . LEU B 1 149 ? 18.016 4.707 -8.609 1 94 149 LEU B C 1
ATOM 2269 O O . LEU B 1 149 ? 17.516 5.812 -8.828 1 94 149 LEU B O 1
ATOM 2273 N N . THR B 1 150 ? 19.312 4.484 -8.727 1 93 150 THR B N 1
ATOM 2274 C CA . THR B 1 150 ? 20.234 5.617 -8.852 1 93 150 THR B CA 1
ATOM 2275 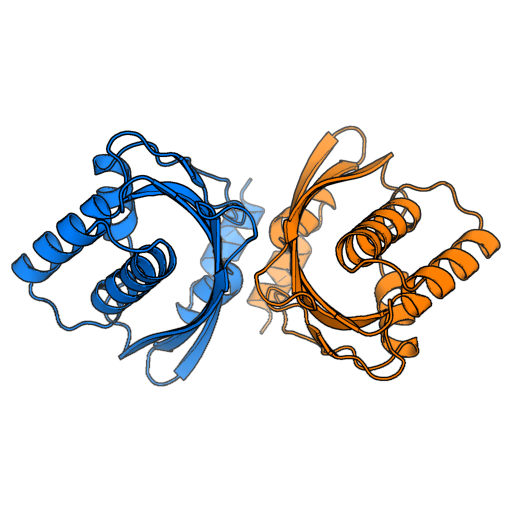C C . THR B 1 150 ? 20.75 5.73 -10.281 1 93 150 THR B C 1
ATOM 2277 O O . THR B 1 150 ? 21.469 6.68 -10.617 1 93 150 THR B O 1
ATOM 2280 N N . ALA B 1 151 ? 20.594 4.723 -11.141 1 86.62 151 ALA B N 1
ATOM 2281 C CA . ALA B 1 151 ? 21.047 4.723 -12.523 1 86.62 151 ALA B CA 1
ATOM 2282 C C . ALA B 1 151 ? 20.219 5.676 -13.375 1 86.62 151 ALA B C 1
ATOM 2284 O O . ALA B 1 151 ? 20.641 6.086 -14.461 1 86.62 151 ALA B O 1
ATOM 2285 N N . GLY B 1 152 ? 19.109 6.281 -13.078 1 65.69 152 GLY B N 1
ATOM 2286 C CA . GLY B 1 152 ? 18.344 7.164 -13.945 1 65.69 152 GLY B CA 1
ATOM 2287 C C . GLY B 1 152 ? 18.5 8.633 -13.594 1 65.69 152 GLY B C 1
ATOM 2288 O O . GLY B 1 152 ? 18.938 8.969 -12.492 1 65.69 152 GLY B O 1
#

Foldseek 3Di:
DADFPQRLVQLLQVLLQCAAANPDDPVRNLVSLLVNLVLADQAAWEWACVPLLDIDTDTGSVSSSVVSVPRHHHFNGWHWDFDKAQDPPSQWIKTWTWTWTAHPRHTFIKTKIKIFGDDRRHTRYIYIYIDVCSVCVRVVNNVVVVCVNPVD/DADQPQRLVQLLQVLLQCAAANPDDPVRNLVSLLVNLVLADQAAWEWACVPLLDIDTDTGSVSSSVVSVPRHHHFNGWHWDFDKAQDPPSQWIKTWTWTWTAHPRHTFIKTKIKIFGDDRRHTRYIYIYIDVCSVCVRVVNNVVVVCVNPVD

InterPro domains:
  IPR032710 NTF2-like domain superfamily [SSF54427] (30-140)
  IPR037401 SnoaL-like domain [PF12680] (28-125)